Protein AF-A0A427A5U6-F1 (afdb_monomer)

pLDDT: mean 70.17, std 19.59, range [33.59, 95.19]

Secondary structure (DSSP, 8-state):
------PPP------SS------EEEEE-SSS-TTTT----PPP------------------PPPEEEEEETTEEEEEEEEEEE--TT----S----S-----TTEEEEEEEEEEEEE-S---SS-TT--S-EEEEEEE-----TT--PPPEEEEEETTS-EEEEEEETTTTEEEE-

Solvent-accessible surface area (backbone atoms only — not comparable to full-atom values): 11801 Å² total; per-residue (Å²): 136,83,82,82,78,79,79,85,83,86,86,84,90,78,87,88,72,77,75,80,62,73,77,44,75,50,70,37,31,45,91,50,34,78,67,72,72,69,67,81,78,74,73,80,88,73,79,87,83,93,79,83,95,70,81,76,77,70,75,73,77,65,79,71,49,29,43,36,38,28,18,54,48,35,38,40,34,25,42,64,45,75,37,68,55,75,95,80,68,88,76,77,90,76,83,95,80,81,95,72,82,76,64,88,70,38,71,45,72,48,77,41,84,69,40,71,49,67,46,71,82,64,92,52,100,69,85,67,53,82,46,45,62,72,44,77,47,73,43,73,65,73,94,57,99,84,60,88,60,44,29,30,43,36,39,31,32,85,84,80,44,73,49,45,34,39,64,39,83,89,77,59,42,79,41,79,113

Nearest PDB structures (foldseek):
  7r5j-assembly1_D0  TM=5.608E-01  e=4.942E-01  Homo sapiens

InterPro domains:
  IPR015943 WD40/YVTN repeat-like-containing domain superfamily [G3DSA:2.130.10.10] (63-177)
  IPR050358 RSE1/DDB1/CPSF1 [PTHR10644] (9-177)

Structure (mmCIF, N/CA/C/O backbone):
data_AF-A0A427A5U6-F1
#
_entry.id   AF-A0A427A5U6-F1
#
loop_
_atom_site.group_PDB
_atom_site.id
_atom_site.type_symbol
_atom_site.label_atom_id
_atom_site.label_alt_id
_atom_site.label_comp_id
_atom_site.label_asym_id
_atom_site.label_entity_id
_atom_site.label_seq_id
_atom_site.pdbx_PDB_ins_code
_atom_site.Cartn_x
_atom_site.Cartn_y
_atom_site.Cartn_z
_atom_site.occupancy
_atom_site.B_iso_or_equiv
_atom_site.auth_seq_id
_atom_site.auth_comp_id
_atom_site.auth_asym_id
_atom_site.auth_atom_id
_atom_site.pdbx_PDB_model_num
ATOM 1 N N . LYS A 1 1 ? -24.356 22.608 48.303 1.00 50.44 1 LYS A N 1
ATOM 2 C CA . LYS A 1 1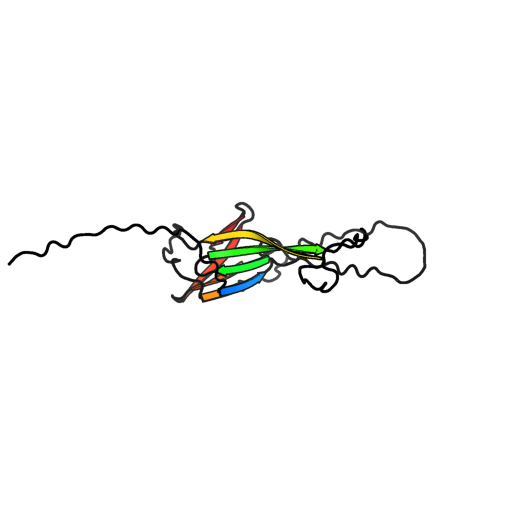 ? -23.434 21.629 47.671 1.00 50.44 1 LYS A CA 1
ATOM 3 C C . LYS A 1 1 ? -23.760 21.625 46.175 1.00 50.44 1 LYS A C 1
ATOM 5 O O . LYS A 1 1 ? -24.734 20.997 45.796 1.00 50.44 1 LYS A O 1
ATOM 10 N N . ASN A 1 2 ? -23.074 22.438 45.361 1.00 46.19 2 ASN A N 1
ATOM 11 C CA . ASN A 1 2 ? -23.429 22.600 43.942 1.00 46.19 2 ASN A CA 1
ATOM 12 C C . ASN A 1 2 ? -22.968 21.382 43.124 1.00 46.19 2 ASN A C 1
ATOM 14 O O . ASN A 1 2 ? -21.798 21.005 43.245 1.00 46.19 2 ASN A O 1
ATOM 18 N N . PRO A 1 3 ? -23.835 20.774 42.295 1.00 57.94 3 PRO A N 1
ATOM 19 C CA . PRO A 1 3 ? -23.424 19.713 41.389 1.00 57.94 3 PRO A CA 1
ATOM 20 C C . PRO A 1 3 ? -22.564 20.332 40.284 1.00 57.94 3 PRO A C 1
ATOM 22 O O . PRO A 1 3 ? -22.993 21.245 39.577 1.00 57.94 3 PRO A O 1
ATOM 25 N N . ARG A 1 4 ? -21.316 19.869 40.158 1.00 59.81 4 ARG A N 1
ATOM 26 C CA . ARG A 1 4 ? -20.438 20.256 39.050 1.00 59.81 4 ARG A CA 1
ATOM 27 C C . ARG A 1 4 ? -21.064 19.727 37.760 1.00 59.81 4 ARG A C 1
ATOM 29 O O . ARG A 1 4 ? -21.038 18.528 37.504 1.00 59.81 4 ARG A O 1
ATOM 36 N N . ARG A 1 5 ? -21.659 20.625 36.977 1.00 63.25 5 ARG A N 1
ATOM 37 C CA . ARG A 1 5 ? -22.137 20.355 35.621 1.00 63.25 5 ARG A CA 1
ATOM 38 C C . ARG A 1 5 ? -20.905 20.021 34.776 1.00 63.25 5 ARG A C 1
ATOM 40 O O . ARG A 1 5 ? -20.078 20.897 34.538 1.00 63.25 5 ARG A O 1
ATOM 47 N N . ALA A 1 6 ? -20.732 18.756 34.406 1.00 66.44 6 ALA A N 1
ATOM 48 C CA . ALA A 1 6 ? -19.689 18.372 33.466 1.00 66.44 6 ALA A CA 1
ATOM 49 C C . ALA A 1 6 ? -20.037 18.995 32.105 1.00 66.44 6 ALA A C 1
ATOM 51 O O . ALA A 1 6 ? -21.057 18.652 31.509 1.00 66.44 6 ALA A O 1
ATOM 52 N N . ASN A 1 7 ? -19.238 19.958 31.646 1.00 68.44 7 ASN A N 1
ATOM 53 C CA . ASN A 1 7 ? -19.348 20.458 30.279 1.00 68.44 7 ASN A CA 1
ATOM 54 C C . ASN A 1 7 ? -18.830 19.367 29.337 1.00 68.44 7 ASN A C 1
ATOM 56 O O . ASN A 1 7 ? -17.670 18.975 29.434 1.00 68.44 7 ASN A O 1
ATOM 60 N N . MET A 1 8 ? -19.686 18.887 28.435 1.00 70.69 8 MET A N 1
ATOM 61 C CA . MET A 1 8 ? -19.260 18.031 27.330 1.00 70.69 8 MET A CA 1
ATOM 62 C C . MET A 1 8 ? -18.576 18.899 26.273 1.00 70.69 8 MET A C 1
ATOM 64 O O . MET A 1 8 ? -19.182 19.844 25.768 1.00 70.69 8 MET A O 1
ATOM 68 N N . SER A 1 9 ? -17.323 18.593 25.949 1.00 79.69 9 SER A N 1
ATOM 69 C CA . SER A 1 9 ? -16.632 19.161 24.794 1.00 79.69 9 SER A CA 1
ATOM 70 C C . SER A 1 9 ? -16.744 18.205 23.608 1.00 79.69 9 SER A C 1
ATOM 72 O O . SER A 1 9 ? -16.555 16.999 23.746 1.00 79.69 9 SER A O 1
ATOM 74 N N . TYR A 1 10 ? -17.049 18.757 22.434 1.00 84.50 10 TYR A N 1
ATOM 75 C CA . TYR A 1 10 ? -16.994 18.040 21.163 1.00 84.50 10 TYR A CA 1
ATOM 76 C C . TYR A 1 10 ? -15.754 18.492 20.396 1.00 84.50 10 TYR A C 1
ATOM 78 O O . TYR A 1 10 ? -15.455 19.685 20.344 1.00 84.50 10 TYR A O 1
ATOM 86 N N . ALA A 1 11 ? -15.046 17.543 19.792 1.00 84.12 11 ALA A N 1
ATOM 87 C CA . ALA A 1 11 ? -13.923 17.800 18.903 1.00 84.12 11 ALA A CA 1
ATOM 88 C C . ALA A 1 11 ? -14.031 16.887 17.679 1.00 84.12 11 ALA A C 1
ATOM 90 O O . ALA A 1 11 ? -14.528 15.766 17.776 1.00 84.12 11 ALA A O 1
ATOM 91 N N . ALA A 1 12 ? -13.558 17.373 16.535 1.00 85.81 12 ALA A N 1
ATOM 92 C CA . ALA A 1 12 ? -13.457 16.604 15.304 1.00 85.81 12 ALA A CA 1
ATOM 93 C C . ALA A 1 12 ? -11.988 16.535 14.883 1.00 85.81 12 ALA A C 1
ATOM 95 O O . ALA A 1 12 ? -11.283 17.543 14.905 1.00 85.81 12 ALA A O 1
ATOM 96 N N . PHE A 1 13 ? -11.533 15.345 14.499 1.00 81.56 13 PHE A N 1
ATOM 97 C CA . PHE A 1 13 ? -10.187 15.134 13.984 1.00 81.56 13 PHE A CA 1
ATOM 98 C C . PHE A 1 13 ? -10.201 15.162 12.456 1.00 81.56 13 PHE A C 1
ATOM 100 O O . PHE A 1 13 ? -11.026 14.505 11.821 1.00 81.56 13 PHE A O 1
ATOM 107 N N . LYS A 1 14 ? -9.259 15.900 11.866 1.00 84.38 14 LYS A N 1
ATOM 108 C CA . LYS A 1 14 ? -9.013 15.904 10.425 1.00 84.38 14 LYS A CA 1
ATOM 109 C C . LYS A 1 14 ? -7.515 15.816 10.173 1.00 84.38 14 LYS A C 1
ATOM 111 O O . LYS A 1 14 ? -6.756 16.655 10.652 1.00 84.38 14 LYS A O 1
ATOM 116 N N . MET A 1 15 ? -7.105 14.824 9.388 1.00 80.44 15 MET A N 1
ATOM 117 C CA . MET A 1 15 ? -5.723 14.702 8.936 1.00 80.44 15 MET A CA 1
ATOM 118 C C . MET A 1 15 ? -5.494 15.623 7.732 1.00 80.44 15 MET A C 1
ATOM 120 O O . MET A 1 15 ? -6.248 15.573 6.761 1.00 80.44 15 MET A O 1
ATOM 124 N N . MET A 1 16 ? -4.484 16.491 7.826 1.00 87.31 16 MET A N 1
ATOM 125 C CA . MET A 1 16 ? -4.147 17.470 6.780 1.00 87.31 16 MET A CA 1
ATOM 126 C C . MET A 1 16 ? -3.001 17.006 5.879 1.00 87.31 16 MET A C 1
ATOM 128 O O . MET A 1 16 ? -2.953 17.380 4.712 1.00 87.31 16 MET A O 1
ATOM 132 N N . HIS A 1 17 ? -2.098 16.187 6.414 1.00 84.12 17 HIS A N 1
ATOM 133 C CA . HIS A 1 17 ? -0.974 15.604 5.695 1.00 84.12 17 HIS A CA 1
ATOM 134 C C . HIS A 1 17 ? -0.775 14.167 6.169 1.00 84.12 17 HIS A C 1
ATOM 136 O O . HIS A 1 17 ? -0.939 13.880 7.357 1.00 84.12 17 HIS A O 1
ATOM 142 N N . TRP A 1 18 ? -0.447 13.280 5.238 1.00 80.75 18 TRP A N 1
ATOM 143 C CA . TRP A 1 18 ? -0.270 11.860 5.517 1.00 80.75 18 TRP A CA 1
ATOM 144 C C . TRP A 1 18 ? 1.122 11.586 6.092 1.00 80.75 18 TRP A C 1
ATOM 146 O O . TRP A 1 18 ? 2.054 12.354 5.839 1.00 80.75 18 TRP A O 1
ATOM 156 N N . PRO A 1 19 ? 1.292 10.521 6.885 1.00 84.06 19 PRO A N 1
ATOM 157 C CA . PRO A 1 19 ? 2.624 10.080 7.267 1.00 84.06 19 PRO A CA 1
ATOM 158 C C . PRO A 1 19 ? 3.421 9.726 6.007 1.00 84.06 19 PRO A C 1
ATOM 160 O O . PRO A 1 19 ? 2.938 9.003 5.143 1.00 84.06 19 PRO A O 1
ATOM 163 N N . THR A 1 20 ? 4.635 10.257 5.905 1.00 88.00 20 THR A N 1
ATOM 164 C CA . THR A 1 20 ? 5.558 9.996 4.787 1.00 88.00 20 THR A CA 1
ATOM 165 C C . THR A 1 20 ? 6.778 9.182 5.207 1.00 88.00 20 THR A C 1
ATOM 167 O O . THR A 1 20 ? 7.557 8.761 4.359 1.00 88.00 20 THR A O 1
ATOM 170 N N . GLY A 1 21 ? 6.970 8.968 6.513 1.00 91.56 21 GLY A N 1
ATOM 171 C CA . GLY A 1 21 ? 8.050 8.135 7.032 1.00 91.56 21 GLY A CA 1
ATOM 172 C C . GLY A 1 21 ? 7.763 6.663 6.762 1.00 91.56 21 GLY A C 1
ATOM 173 O O . GLY A 1 21 ? 6.779 6.137 7.272 1.00 91.56 21 GLY A O 1
ATOM 174 N N . ILE A 1 22 ? 8.616 6.018 5.968 1.00 92.88 22 ILE A N 1
ATOM 175 C CA . ILE A 1 22 ? 8.513 4.588 5.666 1.00 92.88 22 ILE A CA 1
ATOM 176 C C . ILE A 1 22 ? 9.107 3.778 6.820 1.00 92.88 22 ILE A C 1
ATOM 178 O O . ILE A 1 22 ? 10.252 3.997 7.209 1.00 92.88 22 ILE A O 1
ATOM 182 N N . GLU A 1 23 ? 8.335 2.828 7.340 1.00 91.75 23 GLU A N 1
ATOM 183 C CA . GLU A 1 23 ? 8.734 1.950 8.449 1.00 91.75 23 GLU A CA 1
ATOM 184 C C . GLU A 1 23 ? 9.094 0.544 7.958 1.00 91.75 23 GLU A C 1
ATOM 186 O O . GLU A 1 23 ? 10.052 -0.061 8.441 1.00 91.75 23 GLU A O 1
ATOM 191 N N . HIS A 1 24 ? 8.362 0.037 6.962 1.00 93.44 24 HIS A N 1
ATOM 192 C CA . HIS A 1 24 ? 8.612 -1.272 6.366 1.00 93.44 24 HIS A CA 1
ATOM 193 C C . HIS A 1 24 ? 8.541 -1.205 4.845 1.00 93.44 24 HIS A C 1
ATOM 195 O O . HIS A 1 24 ? 7.754 -0.447 4.272 1.00 93.44 24 HIS A O 1
ATOM 201 N N . CYS A 1 25 ? 9.350 -2.037 4.196 1.00 94.94 25 CYS A N 1
ATOM 202 C CA . CYS A 1 25 ? 9.329 -2.241 2.760 1.00 94.94 25 CYS A CA 1
ATOM 203 C C . CYS A 1 25 ? 9.483 -3.728 2.433 1.00 94.94 25 CYS A C 1
ATOM 205 O O . CYS A 1 25 ? 10.140 -4.476 3.157 1.00 94.94 25 CYS A O 1
ATOM 207 N N . ALA A 1 26 ? 8.861 -4.155 1.342 1.00 95.19 26 ALA A N 1
ATOM 208 C CA . ALA A 1 26 ? 8.994 -5.497 0.803 1.00 95.19 26 ALA A CA 1
ATOM 209 C C . ALA A 1 26 ? 8.780 -5.479 -0.714 1.00 95.19 26 ALA A C 1
ATOM 211 O O . ALA A 1 26 ? 8.186 -4.548 -1.256 1.00 95.19 26 ALA A O 1
ATOM 212 N N . SER A 1 27 ? 9.254 -6.513 -1.403 1.00 93.56 27 SER A N 1
ATOM 213 C CA . SER A 1 27 ? 9.053 -6.688 -2.843 1.00 93.56 27 SER A CA 1
ATOM 214 C C . SER A 1 27 ? 8.234 -7.939 -3.131 1.00 93.56 27 SER A C 1
ATOM 216 O O . SER A 1 27 ? 8.512 -8.986 -2.547 1.00 93.56 27 SER A O 1
ATOM 218 N N . GLY A 1 28 ? 7.281 -7.854 -4.056 1.00 90.75 28 GLY A N 1
ATOM 219 C CA . GLY A 1 28 ? 6.461 -8.998 -4.456 1.00 90.75 28 GLY A CA 1
ATOM 220 C C . GLY A 1 28 ? 5.682 -8.766 -5.745 1.00 90.75 28 GLY A C 1
ATOM 221 O O . GLY A 1 28 ? 5.493 -7.637 -6.191 1.00 90.75 28 GLY A O 1
ATOM 222 N N . PHE A 1 29 ? 5.205 -9.843 -6.343 1.00 90.50 29 PHE A N 1
ATOM 223 C CA . PHE A 1 29 ? 4.381 -9.867 -7.544 1.00 90.50 29 PHE A CA 1
ATOM 224 C C . PHE A 1 29 ? 2.900 -9.693 -7.183 1.00 90.50 29 PHE A C 1
ATOM 226 O O . PHE A 1 29 ? 2.114 -10.638 -7.195 1.00 90.50 29 PHE A O 1
ATOM 233 N N . ILE A 1 30 ? 2.529 -8.464 -6.803 1.00 89.94 30 ILE A N 1
ATOM 234 C CA . ILE A 1 30 ? 1.195 -8.133 -6.269 1.00 89.94 30 ILE A CA 1
ATOM 235 C C . ILE A 1 30 ? 0.176 -7.876 -7.373 1.00 89.94 30 ILE A C 1
ATOM 237 O O . ILE A 1 30 ? -0.970 -8.294 -7.267 1.00 89.94 30 ILE A O 1
ATOM 241 N N . THR A 1 31 ? 0.585 -7.148 -8.410 1.00 87.25 31 THR A N 1
ATOM 242 C CA . THR A 1 31 ? -0.302 -6.662 -9.487 1.00 87.25 31 THR A CA 1
ATOM 243 C C . THR A 1 31 ? -0.254 -7.537 -10.734 1.00 87.25 31 THR A C 1
ATOM 245 O O . THR A 1 31 ? -1.150 -7.496 -11.566 1.00 87.25 31 THR A O 1
ATOM 248 N N . HIS A 1 32 ? 0.796 -8.338 -10.869 1.00 82.50 32 HIS A N 1
ATOM 249 C CA . HIS A 1 32 ? 1.055 -9.195 -12.017 1.00 82.50 32 HIS A CA 1
ATOM 250 C C . HIS A 1 32 ? 1.754 -10.461 -11.538 1.00 82.50 32 HIS A C 1
ATOM 252 O O . HIS A 1 32 ? 2.375 -10.450 -10.480 1.00 82.50 32 HIS A O 1
ATOM 258 N N . SER A 1 33 ? 1.644 -11.552 -12.293 1.00 78.50 33 SER A N 1
ATOM 259 C CA . SER A 1 33 ? 2.359 -12.792 -11.986 1.00 78.50 33 SER A CA 1
ATOM 260 C C . SER A 1 33 ? 3.773 -12.748 -12.584 1.00 78.50 33 SER A C 1
ATOM 262 O O . SER A 1 33 ? 3.935 -12.226 -13.691 1.00 78.50 33 SER A O 1
ATOM 264 N N . PRO A 1 34 ? 4.795 -13.346 -11.940 1.00 70.06 34 PRO A N 1
ATOM 265 C CA . PRO A 1 34 ? 6.120 -13.485 -12.551 1.00 70.06 34 PRO A CA 1
ATOM 266 C C . PRO A 1 34 ? 6.079 -14.283 -13.866 1.00 70.06 34 PRO A C 1
ATOM 268 O O . PRO A 1 34 ? 6.980 -14.167 -14.689 1.00 70.06 34 PRO A O 1
ATOM 271 N N . SER A 1 35 ? 5.029 -15.075 -14.097 1.00 64.88 35 SER A N 1
ATOM 272 C CA . SER A 1 35 ? 4.855 -15.858 -15.322 1.00 64.88 35 SER A CA 1
ATOM 273 C C . SER A 1 35 ? 4.203 -15.084 -16.476 1.00 64.88 35 SER A C 1
ATOM 275 O O . SER A 1 35 ? 4.258 -15.556 -17.610 1.00 64.88 35 SER A O 1
ATOM 277 N N . ASP A 1 36 ? 3.605 -13.907 -16.251 1.00 57.44 36 ASP A N 1
ATOM 278 C CA . ASP A 1 36 ? 2.906 -13.155 -17.314 1.00 57.44 36 ASP A CA 1
ATOM 279 C C . ASP 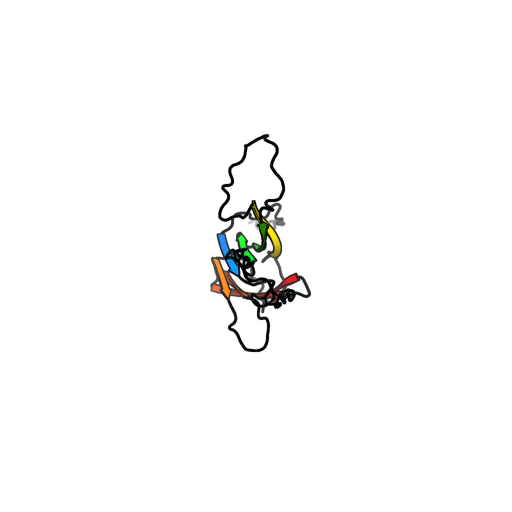A 1 36 ? 3.844 -12.561 -18.377 1.00 57.44 36 ASP A C 1
ATOM 281 O O . ASP A 1 36 ? 3.405 -12.249 -19.482 1.00 57.44 36 ASP A O 1
ATOM 285 N N . SER A 1 37 ? 5.144 -12.456 -18.094 1.00 53.50 37 SER A N 1
ATOM 286 C CA . SER A 1 37 ? 6.163 -12.018 -19.059 1.00 53.50 37 SER A CA 1
ATOM 287 C C . SER A 1 37 ? 6.690 -13.146 -19.957 1.00 53.50 37 SER A C 1
ATOM 289 O O . SER A 1 37 ? 7.483 -12.892 -20.862 1.00 53.50 37 SER A O 1
ATOM 291 N N . SER A 1 38 ? 6.234 -14.389 -19.758 1.00 48.25 38 SER A N 1
ATOM 292 C CA . SER A 1 38 ? 6.631 -15.555 -20.560 1.00 48.25 38 SER A CA 1
ATOM 293 C C . SER A 1 38 ? 5.812 -15.725 -21.848 1.00 48.25 38 SER A C 1
ATOM 295 O O . SER A 1 38 ? 5.498 -16.841 -22.255 1.00 48.25 38 SER A O 1
ATOM 297 N N . SER A 1 39 ? 5.477 -14.638 -22.552 1.00 42.56 39 SER A N 1
ATOM 298 C CA . SER A 1 39 ? 5.119 -14.790 -23.966 1.00 42.56 39 SER A CA 1
ATOM 299 C C . SER A 1 39 ? 6.391 -15.197 -24.721 1.00 42.56 39 SER A C 1
ATOM 301 O O . SER A 1 39 ? 7.354 -14.422 -24.697 1.00 42.56 39 SER A O 1
ATOM 303 N N . PRO A 1 40 ? 6.452 -16.369 -25.382 1.00 42.59 40 PRO A N 1
ATOM 304 C CA . PRO A 1 40 ? 7.597 -16.717 -26.206 1.00 42.59 40 PRO A CA 1
ATOM 305 C C . PRO A 1 40 ? 7.649 -15.707 -27.350 1.00 42.59 40 PRO A C 1
ATOM 307 O O . PRO A 1 40 ? 6.833 -15.750 -28.270 1.00 42.59 40 PRO A O 1
ATOM 310 N N . GLN A 1 41 ? 8.577 -14.754 -27.278 1.00 45.31 41 GLN A N 1
ATOM 311 C CA . GLN A 1 41 ? 8.875 -13.903 -28.415 1.00 45.31 41 GLN A CA 1
ATOM 312 C C . GLN A 1 41 ? 9.558 -14.809 -29.442 1.00 45.31 41 GLN A C 1
ATOM 314 O O . GLN A 1 41 ? 10.757 -15.059 -29.353 1.00 45.31 41 GLN A O 1
ATOM 319 N N . ILE A 1 42 ? 8.757 -15.373 -30.350 1.00 45.53 42 ILE A N 1
ATOM 320 C CA . ILE A 1 42 ? 9.219 -16.176 -31.482 1.00 45.53 42 ILE A CA 1
ATOM 321 C C .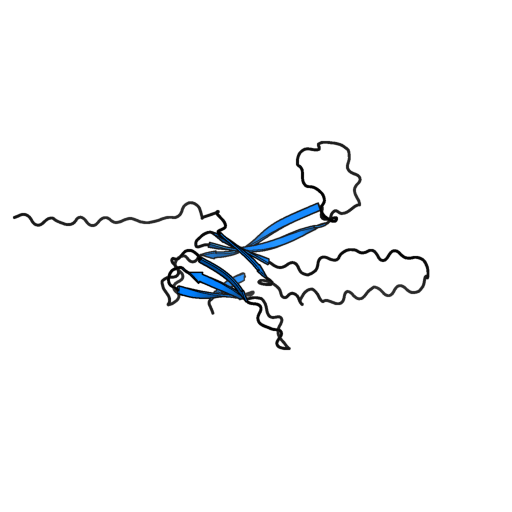 ILE A 1 42 ? 10.290 -15.337 -32.193 1.00 45.53 42 ILE A C 1
ATOM 323 O O . ILE A 1 42 ? 9.964 -14.241 -32.664 1.00 45.53 42 ILE A O 1
ATOM 327 N N . PRO A 1 43 ? 11.559 -15.780 -32.248 1.00 42.94 43 PRO A N 1
ATOM 328 C CA . PRO A 1 43 ? 12.552 -15.105 -33.065 1.00 42.94 43 PRO A CA 1
ATOM 329 C C . PRO A 1 43 ? 12.041 -15.125 -34.510 1.00 42.94 43 PRO A C 1
ATOM 331 O O . PRO A 1 43 ? 11.623 -16.194 -34.970 1.00 42.94 43 PRO A O 1
ATOM 334 N N . PRO A 1 44 ? 12.021 -13.995 -35.240 1.00 41.59 44 PRO A N 1
ATOM 335 C CA . PRO A 1 44 ? 11.755 -14.052 -36.667 1.00 41.59 44 PRO A CA 1
ATOM 336 C C . PRO A 1 44 ? 12.793 -14.993 -37.281 1.00 41.59 44 PRO A C 1
ATOM 338 O O . PRO A 1 44 ? 13.994 -14.805 -37.096 1.00 41.59 44 PRO A O 1
ATOM 341 N N . ALA A 1 45 ? 12.320 -16.046 -37.944 1.00 46.41 45 ALA A N 1
ATOM 342 C CA . ALA A 1 45 ? 13.170 -16.998 -38.636 1.00 46.41 45 ALA A CA 1
ATOM 343 C C . ALA A 1 45 ? 13.933 -16.258 -39.743 1.00 46.41 45 ALA A C 1
ATOM 345 O O . ALA A 1 45 ? 13.397 -16.027 -40.826 1.00 46.41 45 ALA A O 1
ATOM 346 N N . GLN A 1 46 ? 15.167 -15.847 -39.458 1.00 40.81 46 GLN A N 1
ATOM 347 C CA . GLN A 1 46 ? 16.114 -15.428 -40.479 1.00 40.81 46 GLN A CA 1
ATOM 348 C C . GLN A 1 46 ? 16.987 -16.633 -40.812 1.00 40.81 46 GLN A C 1
ATOM 350 O O . GLN A 1 46 ? 17.707 -17.158 -39.967 1.00 40.81 46 GLN A O 1
ATOM 355 N N . ALA A 1 47 ? 16.805 -17.108 -42.042 1.00 42.75 47 ALA A N 1
ATOM 356 C CA . ALA A 1 47 ? 17.632 -18.115 -42.675 1.00 42.75 47 ALA A CA 1
ATOM 357 C C . ALA A 1 47 ? 19.080 -17.617 -42.799 1.00 42.75 47 ALA A C 1
ATOM 359 O O . ALA A 1 47 ? 19.284 -16.438 -43.082 1.00 42.75 47 ALA A O 1
ATOM 360 N N . ASP A 1 48 ? 20.013 -18.548 -42.585 1.00 46.62 48 ASP A N 1
ATOM 361 C CA . ASP A 1 48 ? 21.418 -18.570 -43.008 1.00 46.62 48 ASP A CA 1
ATOM 362 C C . ASP A 1 48 ? 22.167 -17.228 -43.071 1.00 46.62 48 ASP A C 1
ATOM 364 O O . ASP A 1 48 ? 22.089 -16.519 -44.070 1.00 46.62 48 ASP A O 1
ATOM 368 N N . ASP A 1 49 ? 23.018 -16.959 -42.076 1.00 39.72 49 ASP A N 1
ATOM 369 C CA . ASP A 1 49 ? 24.450 -16.808 -42.368 1.00 39.72 49 ASP A CA 1
ATOM 370 C C . ASP A 1 49 ? 25.299 -17.050 -41.111 1.00 39.72 49 ASP A C 1
ATOM 372 O O . ASP A 1 49 ? 24.952 -16.654 -39.996 1.00 39.72 49 ASP A O 1
ATOM 376 N N . LEU A 1 50 ? 26.394 -17.773 -41.301 1.00 52.47 50 LEU A N 1
ATOM 377 C CA . LEU A 1 50 ? 27.238 -18.347 -40.266 1.00 52.47 50 LEU A CA 1
ATOM 378 C C . LEU A 1 50 ? 28.481 -17.468 -40.093 1.00 52.47 50 LEU A C 1
ATOM 380 O O . LEU A 1 50 ? 29.482 -17.735 -40.743 1.00 52.47 50 LEU A O 1
ATOM 384 N N . ASP A 1 51 ? 28.457 -16.467 -39.205 1.00 37.66 51 ASP A N 1
ATOM 385 C CA . ASP A 1 51 ? 29.705 -15.958 -38.622 1.00 37.66 51 ASP A CA 1
ATOM 386 C C . ASP A 1 51 ? 29.530 -15.126 -37.334 1.00 37.66 51 ASP A C 1
ATOM 388 O O . ASP A 1 51 ? 28.756 -14.177 -37.264 1.00 37.66 51 ASP A O 1
ATOM 392 N N . SER A 1 52 ? 30.342 -15.478 -36.334 1.00 35.50 52 SER A N 1
ATOM 393 C CA . SER A 1 52 ? 30.895 -14.587 -35.302 1.00 35.50 52 SER A CA 1
ATOM 394 C C . SER A 1 52 ? 29.963 -13.935 -34.251 1.00 35.50 52 SER A C 1
ATOM 396 O O . SER A 1 52 ? 29.595 -12.770 -34.307 1.00 35.50 52 SER A O 1
ATOM 398 N N . SER A 1 53 ? 29.716 -14.698 -33.178 1.00 40.25 53 SER A N 1
ATOM 399 C CA . SER A 1 53 ? 30.049 -14.323 -31.785 1.00 40.25 53 SER A CA 1
ATOM 400 C C . SER A 1 53 ? 29.794 -12.885 -31.300 1.00 40.25 53 SER A C 1
ATOM 402 O O . SER A 1 53 ? 30.716 -12.219 -30.835 1.00 40.25 53 SER A O 1
ATOM 404 N N . GLU A 1 54 ? 28.541 -12.451 -31.261 1.00 33.59 54 GLU A N 1
ATOM 405 C CA . GLU A 1 54 ? 28.124 -11.360 -30.374 1.00 33.59 54 GLU A CA 1
ATOM 406 C C . GLU A 1 54 ? 26.644 -11.551 -30.033 1.00 33.59 54 GLU A C 1
ATOM 408 O O . GLU A 1 54 ? 25.769 -10.827 -30.499 1.00 33.59 54 GLU A O 1
ATOM 413 N N . TRP A 1 55 ? 26.322 -12.603 -29.265 1.00 34.50 55 TRP A N 1
ATOM 414 C CA . TRP A 1 55 ? 24.990 -12.687 -28.669 1.00 34.50 55 TRP A CA 1
ATOM 415 C C . TRP A 1 55 ? 24.861 -11.472 -27.763 1.00 34.50 55 TRP A C 1
ATOM 417 O O . TRP A 1 55 ? 25.421 -11.447 -26.663 1.00 34.50 55 TRP A O 1
ATOM 427 N N . SER A 1 56 ? 24.172 -10.449 -28.266 1.00 34.78 56 SER A N 1
ATOM 428 C CA . SER A 1 56 ? 23.782 -9.264 -27.532 1.00 34.78 56 SER A CA 1
ATOM 429 C C . SER A 1 56 ? 23.184 -9.746 -26.224 1.00 34.78 56 SER A C 1
ATOM 431 O O . SER A 1 56 ? 22.043 -10.214 -26.168 1.00 34.78 56 SER A O 1
ATOM 433 N N . THR A 1 57 ? 23.976 -9.668 -25.161 1.00 39.94 57 THR A N 1
ATOM 434 C CA . THR A 1 57 ? 23.505 -9.890 -23.805 1.00 39.94 57 THR A CA 1
ATOM 435 C C . THR A 1 57 ? 22.742 -8.623 -23.437 1.00 39.94 57 THR A C 1
ATOM 437 O O . THR A 1 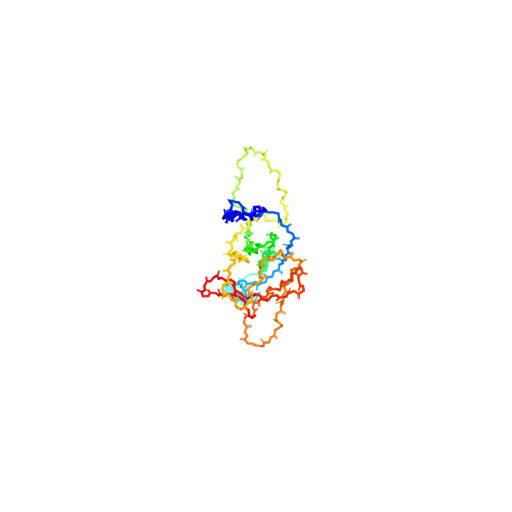57 ? 23.125 -7.899 -22.528 1.00 39.94 57 THR A O 1
ATOM 440 N N . GLN A 1 58 ? 21.673 -8.315 -24.190 1.00 43.81 58 GLN A N 1
ATOM 441 C CA . GLN A 1 58 ? 20.577 -7.519 -23.673 1.00 43.81 58 GLN A CA 1
ATOM 442 C C . GLN A 1 58 ? 20.116 -8.314 -22.469 1.00 43.81 58 GLN A C 1
ATOM 444 O O . GLN A 1 58 ? 19.443 -9.341 -22.593 1.00 43.81 58 GLN A O 1
ATOM 449 N N . ARG A 1 59 ? 20.613 -7.900 -21.308 1.00 46.38 59 ARG A N 1
ATOM 450 C CA . ARG A 1 59 ? 20.269 -8.423 -20.003 1.00 46.38 59 ARG A CA 1
ATOM 451 C C . ARG A 1 59 ? 18.802 -8.048 -19.821 1.00 46.38 59 ARG A C 1
ATOM 453 O O . ARG A 1 59 ? 18.498 -7.018 -19.241 1.00 46.38 59 ARG A O 1
ATOM 460 N N . ARG A 1 60 ? 17.905 -8.816 -20.452 1.00 56.09 60 ARG A N 1
ATOM 461 C CA . ARG A 1 60 ? 16.466 -8.575 -20.424 1.00 56.09 60 ARG A CA 1
ATOM 462 C C . ARG A 1 60 ? 16.080 -8.656 -18.966 1.00 56.09 60 ARG A C 1
ATOM 464 O O . ARG A 1 60 ? 16.098 -9.743 -18.387 1.00 56.09 60 ARG A O 1
ATOM 471 N N . VAL A 1 61 ? 15.842 -7.497 -18.365 1.00 61.72 61 VAL A N 1
ATOM 472 C CA . VAL A 1 61 ? 15.442 -7.422 -16.972 1.00 61.72 61 VAL A CA 1
ATOM 473 C C . VAL A 1 61 ? 14.182 -8.271 -16.851 1.00 61.72 61 VAL A C 1
ATOM 475 O O . VAL A 1 61 ? 13.224 -8.089 -17.604 1.00 61.72 61 VAL A O 1
ATOM 478 N N . GLY A 1 62 ? 14.237 -9.282 -15.983 1.00 69.88 62 GLY A N 1
ATOM 479 C CA . GLY A 1 62 ? 13.091 -10.141 -15.713 1.00 69.88 62 GLY A CA 1
ATOM 480 C C . GLY A 1 62 ? 11.891 -9.327 -15.211 1.00 69.88 62 GLY A C 1
ATOM 481 O O . GLY A 1 62 ? 12.009 -8.122 -14.978 1.00 69.88 62 GLY A O 1
ATOM 482 N N . PRO A 1 63 ? 10.722 -9.958 -15.024 1.00 79.06 63 PRO A N 1
ATOM 483 C CA . PRO A 1 63 ? 9.556 -9.257 -14.496 1.00 79.06 63 PRO A CA 1
ATOM 484 C C . PRO A 1 63 ? 9.918 -8.582 -13.165 1.00 79.06 63 PRO A C 1
ATOM 486 O O . PRO A 1 63 ? 10.429 -9.225 -12.247 1.00 79.06 63 PRO A O 1
ATOM 489 N N . VAL A 1 64 ? 9.710 -7.267 -13.094 1.00 86.81 64 VAL A N 1
ATOM 490 C CA . VAL A 1 64 ? 10.136 -6.455 -11.952 1.00 86.81 64 VAL A CA 1
ATOM 491 C C . VAL A 1 64 ? 9.034 -6.479 -10.891 1.00 86.81 64 VAL A C 1
ATOM 493 O O . VAL A 1 64 ? 7.919 -6.044 -11.184 1.00 86.81 64 VAL A O 1
ATOM 496 N N . PRO A 1 65 ? 9.310 -6.955 -9.663 1.00 90.44 65 PRO A N 1
ATOM 497 C CA . PRO A 1 65 ? 8.295 -7.021 -8.621 1.00 90.44 65 PRO A CA 1
ATOM 498 C C . PRO A 1 65 ? 7.822 -5.620 -8.210 1.00 90.44 65 PRO A C 1
ATOM 500 O O . PRO A 1 65 ? 8.535 -4.621 -8.344 1.00 90.44 65 PRO A O 1
ATOM 503 N N . ASN A 1 66 ? 6.613 -5.546 -7.658 1.00 93.38 66 ASN A N 1
ATOM 504 C CA . ASN A 1 66 ? 6.117 -4.337 -7.016 1.00 93.38 66 ASN A CA 1
ATOM 505 C C . ASN A 1 66 ? 6.913 -4.042 -5.741 1.00 93.38 66 ASN A C 1
ATOM 507 O O . ASN A 1 66 ? 7.283 -4.958 -5.005 1.00 93.38 66 ASN A O 1
ATOM 511 N N . LEU A 1 67 ? 7.102 -2.756 -5.447 1.00 94.94 67 LEU A N 1
ATOM 512 C CA . LEU A 1 67 ? 7.602 -2.288 -4.161 1.00 94.94 67 LEU A CA 1
ATOM 513 C C . LEU A 1 67 ? 6.411 -1.971 -3.255 1.00 94.94 67 LEU A C 1
ATOM 515 O O . LEU A 1 67 ? 5.617 -1.084 -3.551 1.00 94.94 67 LEU A O 1
ATOM 519 N N . VAL A 1 68 ? 6.297 -2.684 -2.146 1.00 94.81 68 VAL A N 1
ATOM 520 C CA . VAL A 1 68 ? 5.272 -2.481 -1.123 1.00 94.81 68 VAL A CA 1
ATOM 521 C C . VAL A 1 68 ? 5.910 -1.754 0.048 1.00 94.81 68 VAL A C 1
ATOM 523 O O . VAL A 1 68 ? 6.929 -2.207 0.565 1.00 94.81 68 VAL A O 1
ATOM 526 N N . VAL A 1 69 ? 5.323 -0.643 0.481 1.00 94.56 69 VAL A N 1
ATOM 527 C CA . VAL A 1 69 ? 5.816 0.137 1.621 1.00 94.56 69 VAL A CA 1
ATOM 528 C C . VAL A 1 69 ? 4.695 0.469 2.588 1.00 94.56 69 VAL A C 1
ATOM 530 O O . VAL A 1 69 ? 3.540 0.631 2.195 1.00 94.56 69 VAL A O 1
ATOM 533 N N . THR A 1 70 ? 5.043 0.597 3.863 1.00 92.38 70 THR A N 1
ATOM 534 C CA . THR A 1 70 ? 4.120 1.072 4.892 1.00 92.38 70 THR A CA 1
ATOM 535 C C . THR A 1 70 ? 4.675 2.300 5.589 1.00 92.38 70 THR A C 1
ATOM 537 O O . THR A 1 70 ? 5.834 2.314 6.007 1.00 92.38 70 THR A O 1
ATOM 540 N N . ALA A 1 71 ? 3.817 3.300 5.760 1.00 90.31 71 ALA A N 1
ATOM 541 C CA . ALA A 1 71 ? 4.067 4.495 6.548 1.00 90.31 71 ALA A CA 1
ATOM 542 C C . ALA A 1 71 ? 3.003 4.589 7.645 1.00 90.31 71 ALA A C 1
ATOM 544 O O . ALA A 1 71 ? 1.876 5.020 7.384 1.00 90.31 71 ALA A O 1
ATOM 545 N N . ALA A 1 72 ? 3.334 4.155 8.865 1.00 87.06 72 ALA A N 1
ATOM 546 C CA . ALA A 1 72 ? 2.401 4.053 9.983 1.00 87.06 72 ALA A CA 1
ATOM 547 C C . ALA A 1 72 ? 1.144 3.232 9.633 1.00 87.06 72 ALA A C 1
ATOM 549 O O . ALA A 1 72 ? 1.168 2.002 9.615 1.00 87.06 72 ALA A O 1
ATOM 550 N N . ASN A 1 73 ? 0.028 3.904 9.351 1.00 84.94 73 ASN A N 1
ATOM 551 C CA . ASN A 1 73 ? -1.272 3.310 9.036 1.00 84.94 73 ASN A CA 1
ATOM 552 C C . ASN A 1 73 ? -1.659 3.445 7.549 1.00 84.94 73 ASN A C 1
ATOM 554 O O . ASN A 1 73 ? -2.844 3.381 7.195 1.00 84.94 73 ASN A O 1
ATOM 558 N N . VAL A 1 74 ? -0.674 3.667 6.683 1.00 87.94 74 VAL A N 1
ATOM 559 C CA . VAL A 1 74 ? -0.843 3.735 5.232 1.00 87.94 74 VAL A CA 1
ATOM 560 C C . VAL A 1 74 ? 0.020 2.655 4.593 1.00 87.94 74 VAL A C 1
ATOM 562 O O . VAL A 1 74 ? 1.198 2.528 4.916 1.00 87.94 74 VAL A O 1
ATOM 565 N N . LEU A 1 75 ? -0.574 1.875 3.695 1.00 91.06 75 LEU A N 1
ATOM 566 C CA . LEU A 1 75 ? 0.116 0.928 2.826 1.00 91.06 75 LEU A CA 1
ATOM 567 C C . LEU A 1 75 ? 0.105 1.488 1.405 1.00 91.06 75 LEU A C 1
ATOM 569 O O . LEU A 1 75 ? -0.944 1.910 0.922 1.00 91.06 75 LEU A O 1
ATOM 573 N N . GLU A 1 76 ? 1.240 1.453 0.725 1.00 92.31 76 GLU A N 1
ATOM 574 C CA . GLU A 1 76 ? 1.383 1.905 -0.656 1.00 92.31 76 GLU A CA 1
ATOM 575 C C . GLU A 1 76 ? 2.096 0.833 -1.479 1.00 92.31 76 GLU A C 1
ATOM 577 O O . GLU A 1 76 ? 3.068 0.222 -1.032 1.00 92.31 76 GLU A O 1
ATOM 582 N N . VAL A 1 77 ? 1.604 0.594 -2.691 1.00 93.38 77 VAL A N 1
ATOM 583 C CA . VAL A 1 77 ? 2.191 -0.347 -3.644 1.00 93.38 77 VAL A CA 1
ATOM 584 C C . VAL A 1 77 ? 2.622 0.425 -4.877 1.00 93.38 77 VAL A C 1
ATOM 586 O O . VAL A 1 77 ? 1.818 1.098 -5.523 1.00 93.38 77 VAL A O 1
ATOM 589 N N . TYR A 1 78 ? 3.895 0.293 -5.218 1.00 93.25 78 TYR A N 1
ATOM 590 C CA . TYR A 1 78 ? 4.543 0.963 -6.328 1.00 93.25 78 TYR A CA 1
ATOM 591 C C . TYR A 1 78 ? 4.941 -0.036 -7.419 1.00 93.25 78 TYR A C 1
ATOM 593 O O . TYR A 1 78 ? 5.374 -1.159 -7.148 1.00 93.25 78 TYR A O 1
ATOM 601 N N . LEU A 1 79 ? 4.825 0.384 -8.675 1.00 92.25 79 LEU A N 1
ATOM 602 C CA . LEU A 1 79 ? 5.513 -0.229 -9.806 1.00 92.25 79 LEU A CA 1
ATOM 603 C C . LEU A 1 79 ? 6.884 0.414 -9.957 1.00 92.25 79 LEU A C 1
ATOM 605 O O . LEU A 1 79 ? 7.017 1.637 -9.909 1.00 92.25 79 LEU A O 1
ATOM 609 N N . VAL A 1 80 ? 7.891 -0.417 -10.190 1.00 90.50 80 VAL A N 1
ATOM 610 C CA . VAL A 1 80 ? 9.237 0.038 -10.524 1.00 90.50 80 VAL A CA 1
ATOM 611 C C . VAL A 1 80 ? 9.347 0.063 -12.044 1.00 90.50 80 VAL A C 1
ATOM 613 O O . VAL A 1 80 ? 9.309 -0.981 -12.692 1.00 90.50 80 VAL A O 1
ATOM 616 N N . ARG A 1 81 ? 9.459 1.258 -12.625 1.00 85.88 81 ARG A N 1
ATOM 617 C CA . ARG A 1 81 ? 9.731 1.428 -14.054 1.00 85.88 81 ARG A CA 1
ATOM 618 C C . ARG A 1 81 ? 11.203 1.712 -14.259 1.00 85.88 81 ARG A C 1
ATOM 620 O O . ARG A 1 81 ? 11.725 2.690 -13.729 1.00 85.88 81 ARG A O 1
ATOM 627 N N . ILE A 1 82 ? 11.847 0.862 -15.039 1.00 83.00 82 ILE A N 1
ATOM 628 C CA . ILE A 1 82 ? 13.256 0.981 -15.384 1.00 83.00 82 ILE A CA 1
ATOM 629 C C . ILE A 1 82 ? 13.356 1.722 -16.717 1.00 83.00 82 ILE A C 1
ATOM 631 O O . ILE A 1 82 ? 12.607 1.436 -17.649 1.00 83.00 82 ILE A O 1
ATOM 635 N N . GLN A 1 83 ? 14.249 2.702 -16.782 1.00 74.00 83 GLN A N 1
ATOM 636 C CA . GLN A 1 83 ? 14.598 3.420 -17.995 1.00 74.00 83 GLN A CA 1
ATOM 637 C C . GLN A 1 83 ? 15.964 2.914 -18.458 1.00 74.00 83 GLN A C 1
ATOM 639 O O . GLN A 1 83 ? 16.977 3.151 -17.802 1.00 74.00 83 GLN A O 1
ATOM 644 N N . GLU A 1 84 ? 15.973 2.176 -19.562 1.00 66.94 84 GLU A N 1
ATOM 645 C CA . GLU A 1 84 ? 17.198 1.749 -20.242 1.00 66.94 84 GLU A CA 1
ATOM 646 C C . GLU A 1 84 ? 17.781 2.947 -21.012 1.00 66.94 84 GLU A C 1
ATOM 648 O O . GLU A 1 84 ? 17.024 3.773 -21.534 1.00 66.94 84 GLU A O 1
ATOM 653 N N . ASP A 1 85 ? 19.110 3.092 -21.023 1.00 55.97 85 ASP A N 1
ATOM 654 C CA . ASP A 1 85 ? 19.782 4.131 -21.816 1.00 55.97 85 ASP A CA 1
ATOM 655 C C . ASP A 1 85 ? 19.744 3.692 -23.290 1.00 55.97 85 ASP A C 1
ATOM 657 O O . ASP A 1 85 ? 20.314 2.663 -23.653 1.00 55.97 85 ASP A O 1
ATOM 661 N N . ASP A 1 86 ? 19.013 4.415 -24.142 1.00 51.84 86 ASP A N 1
ATOM 662 C CA . ASP A 1 86 ? 19.046 4.176 -25.588 1.00 51.84 86 ASP A CA 1
ATOM 663 C C . ASP A 1 86 ? 20.320 4.831 -26.137 1.00 51.84 86 ASP A C 1
ATOM 665 O O . ASP A 1 86 ? 20.386 6.050 -26.308 1.00 51.84 86 ASP A O 1
ATOM 669 N N . ASP A 1 87 ? 21.345 4.015 -26.391 1.00 55.78 87 ASP A N 1
ATOM 670 C CA . ASP A 1 87 ? 22.677 4.378 -26.910 1.00 55.78 87 ASP A CA 1
ATOM 671 C C . ASP A 1 87 ? 22.656 4.952 -28.356 1.00 55.78 87 ASP A C 1
ATOM 673 O O . ASP A 1 87 ? 23.540 4.697 -29.177 1.00 55.78 87 ASP A O 1
ATOM 677 N N . ARG A 1 88 ? 21.641 5.743 -28.729 1.00 54.56 88 ARG A N 1
ATOM 678 C CA . ARG A 1 88 ? 21.455 6.275 -30.094 1.00 54.56 88 ARG A CA 1
ATOM 679 C C . ARG A 1 88 ? 21.409 7.792 -30.227 1.00 54.56 88 ARG A C 1
ATOM 681 O O . ARG A 1 88 ? 21.120 8.284 -31.317 1.00 54.56 88 ARG A O 1
ATOM 688 N N . ILE A 1 89 ? 21.765 8.557 -29.195 1.00 47.12 89 ILE A N 1
ATOM 689 C CA . ILE A 1 89 ? 21.909 10.015 -29.336 1.00 47.12 89 ILE A CA 1
ATOM 690 C C . ILE A 1 89 ? 23.259 10.474 -28.764 1.00 47.12 89 ILE A C 1
ATOM 692 O O . ILE A 1 89 ? 23.445 10.445 -27.547 1.00 47.12 89 ILE A O 1
ATOM 696 N N . PRO A 1 90 ? 24.212 10.945 -29.597 1.00 44.97 90 PRO A N 1
ATOM 697 C CA . PRO A 1 90 ? 25.428 11.554 -29.084 1.00 44.97 90 PRO A CA 1
ATOM 698 C C . PRO A 1 90 ? 25.062 12.857 -28.366 1.00 44.97 90 PRO A C 1
ATOM 700 O O . PRO A 1 90 ? 24.561 13.805 -28.973 1.00 44.97 90 PRO A O 1
ATOM 703 N N . ARG A 1 91 ? 25.294 12.891 -27.049 1.00 50.81 91 ARG A N 1
ATOM 704 C CA . ARG A 1 91 ? 25.101 14.072 -26.200 1.00 50.81 91 ARG A CA 1
ATOM 705 C C . ARG A 1 91 ? 25.959 15.235 -26.704 1.00 50.81 91 ARG A C 1
ATOM 707 O O . ARG A 1 91 ? 27.184 15.141 -26.736 1.00 50.81 91 ARG A O 1
ATOM 714 N N . SER A 1 92 ? 25.322 16.362 -27.016 1.00 44.97 92 SER A N 1
ATOM 715 C CA . SER A 1 92 ? 26.001 17.655 -27.073 1.00 44.97 92 SER A CA 1
ATOM 716 C C . SER A 1 92 ? 26.428 18.055 -25.660 1.00 44.97 92 SER A C 1
ATOM 718 O O . SER A 1 92 ? 25.611 18.102 -24.743 1.00 44.97 92 SER A O 1
ATOM 720 N N . THR A 1 93 ? 27.717 18.333 -25.500 1.00 50.22 93 THR A N 1
ATOM 721 C CA . THR A 1 93 ? 28.364 18.841 -24.287 1.00 50.22 93 THR A CA 1
ATOM 722 C C . THR A 1 93 ? 27.657 20.074 -23.718 1.00 50.22 93 THR A C 1
ATOM 724 O O . THR A 1 93 ? 27.684 21.135 -24.340 1.00 50.22 93 THR A O 1
ATOM 727 N N . GLY A 1 94 ? 27.090 19.948 -22.518 1.00 46.94 94 GLY A N 1
ATOM 728 C CA . GLY A 1 94 ? 26.591 21.067 -21.718 1.00 46.94 94 GLY A CA 1
ATOM 729 C C . GLY A 1 94 ? 25.906 20.586 -20.438 1.00 46.94 94 GLY A C 1
ATOM 730 O O . GLY A 1 94 ? 24.897 19.900 -20.511 1.00 46.94 94 GLY A O 1
ATOM 731 N N . ASP A 1 95 ? 26.477 20.959 -19.294 1.00 38.00 95 ASP A N 1
ATOM 732 C CA . ASP A 1 95 ? 25.935 20.865 -17.930 1.00 38.00 95 ASP A CA 1
ATOM 733 C C . ASP A 1 95 ? 25.876 19.489 -17.249 1.00 38.00 95 ASP A C 1
ATOM 735 O O . ASP A 1 95 ? 24.841 18.867 -17.021 1.00 38.00 95 ASP A O 1
ATOM 739 N N . GLN A 1 96 ? 27.058 19.080 -16.786 1.00 52.19 96 GLN A N 1
ATOM 740 C CA . GLN A 1 96 ? 27.236 18.112 -15.710 1.00 52.19 96 GLN A CA 1
ATOM 741 C C . GLN A 1 96 ? 26.903 18.772 -14.360 1.00 52.19 96 GLN A C 1
ATOM 743 O O . GLN A 1 96 ? 27.775 19.383 -13.752 1.00 52.19 96 GLN A O 1
ATOM 748 N N . HIS A 1 97 ? 25.664 18.652 -13.880 1.00 46.00 97 HIS A N 1
ATOM 749 C CA . HIS A 1 97 ? 25.322 18.860 -12.465 1.00 46.00 97 HIS A CA 1
ATOM 750 C C . HIS A 1 97 ? 24.220 17.879 -12.042 1.00 46.00 97 HIS A C 1
ATOM 752 O O . HIS A 1 97 ? 23.042 18.105 -12.297 1.00 46.00 97 HIS A O 1
ATOM 758 N N . GLY A 1 98 ? 24.612 16.797 -11.366 1.00 41.31 98 GLY A N 1
ATOM 759 C CA . GLY A 1 98 ? 23.684 15.869 -10.715 1.00 41.31 98 GLY A CA 1
ATOM 760 C C . GLY A 1 98 ? 24.143 14.424 -10.835 1.00 41.31 98 GLY A C 1
ATOM 761 O O . GLY A 1 98 ? 23.782 13.733 -11.779 1.00 41.31 98 GLY A O 1
ATOM 762 N N . GLY A 1 99 ? 24.978 13.987 -9.892 1.00 47.81 99 GLY A N 1
ATOM 763 C CA . GLY A 1 99 ? 25.538 12.640 -9.865 1.00 47.81 99 GLY A CA 1
ATOM 764 C C . GLY A 1 99 ? 24.468 11.549 -9.794 1.00 47.81 99 GLY A C 1
ATOM 765 O O . GLY A 1 99 ? 23.746 11.438 -8.809 1.00 47.81 99 GLY A O 1
ATOM 766 N N . GLY A 1 100 ? 24.437 10.707 -10.819 1.00 45.38 100 GLY A N 1
ATOM 767 C CA . GLY A 1 100 ? 23.821 9.388 -10.807 1.00 45.38 100 GLY A CA 1
ATOM 768 C C . GLY A 1 100 ? 24.710 8.489 -11.651 1.00 45.38 100 GLY A C 1
ATOM 769 O O . GLY A 1 100 ? 24.699 8.592 -12.872 1.00 45.38 100 GLY A O 1
ATOM 770 N N . GLY A 1 101 ? 25.574 7.706 -11.003 1.00 48.72 101 GLY A N 1
ATOM 771 C CA . GLY A 1 101 ? 26.464 6.785 -11.703 1.00 48.72 101 GLY A CA 1
ATOM 772 C C . GLY A 1 101 ? 25.646 5.739 -12.452 1.00 48.72 101 GLY A C 1
ATOM 773 O O . GLY A 1 101 ? 24.727 5.155 -11.881 1.00 48.72 101 GLY A O 1
ATOM 774 N N . THR A 1 102 ? 25.982 5.512 -13.717 1.00 50.00 102 THR A N 1
ATOM 775 C CA . THR A 1 102 ? 25.447 4.423 -14.532 1.00 50.00 102 THR A CA 1
ATOM 776 C C . THR A 1 102 ? 25.817 3.090 -13.882 1.00 50.00 102 THR A C 1
ATOM 778 O O . THR A 1 102 ? 26.934 2.594 -14.015 1.00 50.00 102 THR A O 1
ATOM 781 N N . MET A 1 103 ? 24.887 2.505 -13.129 1.00 52.12 103 MET A N 1
ATOM 782 C CA . MET A 1 103 ? 24.980 1.106 -12.728 1.00 52.12 103 MET A CA 1
ATOM 783 C C . MET A 1 103 ? 24.359 0.271 -13.847 1.00 52.12 103 MET A C 1
ATOM 785 O O . MET A 1 103 ? 23.153 0.313 -14.065 1.00 52.12 103 MET A O 1
ATOM 789 N N . ASP A 1 104 ? 25.202 -0.481 -14.554 1.00 54.44 104 ASP A N 1
ATOM 790 C CA . ASP A 1 104 ? 24.784 -1.610 -15.396 1.00 54.44 104 ASP A CA 1
ATOM 791 C C . ASP A 1 104 ? 23.881 -1.274 -16.607 1.00 54.44 104 ASP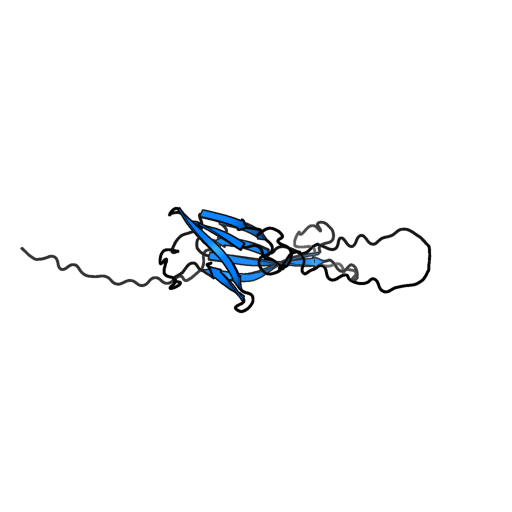 A C 1
ATOM 793 O O . ASP A 1 104 ? 22.975 -2.031 -16.937 1.00 54.44 104 ASP A O 1
ATOM 797 N N . GLY A 1 105 ? 24.113 -0.144 -17.289 1.00 58.00 105 GLY A N 1
ATOM 798 C CA . GLY A 1 105 ? 23.403 0.203 -18.539 1.00 58.00 105 GLY A CA 1
ATOM 799 C C . GLY A 1 105 ? 21.970 0.729 -18.363 1.00 58.00 105 GLY A C 1
ATOM 800 O O . GLY A 1 105 ? 21.250 0.913 -19.343 1.00 58.00 105 GLY A O 1
ATOM 801 N N . LEU A 1 106 ? 21.545 0.993 -17.124 1.00 60.31 106 LEU A N 1
ATOM 802 C CA . LEU A 1 106 ? 20.253 1.605 -16.821 1.00 60.31 106 LEU A CA 1
ATOM 803 C C . LEU A 1 106 ? 20.415 3.121 -16.645 1.00 60.31 106 LEU A C 1
ATOM 805 O O . LEU A 1 106 ? 21.128 3.574 -15.748 1.00 60.31 106 LEU A O 1
ATOM 809 N N . ALA A 1 107 ? 19.728 3.904 -17.482 1.00 65.81 107 ALA A N 1
ATOM 810 C CA . ALA A 1 107 ? 19.698 5.367 -17.411 1.00 65.81 107 ALA A CA 1
ATOM 811 C C . ALA A 1 107 ? 18.986 5.886 -16.151 1.00 65.81 107 ALA A C 1
ATOM 813 O O . ALA A 1 107 ? 19.242 7.004 -15.701 1.00 65.81 107 ALA A O 1
ATOM 814 N N . GLY A 1 108 ? 18.085 5.087 -15.569 1.00 75.81 108 GLY A N 1
ATOM 815 C CA . GLY A 1 108 ? 17.413 5.411 -14.314 1.00 75.81 108 GLY A CA 1
ATOM 816 C C . GLY A 1 108 ? 16.267 4.462 -13.968 1.00 75.81 108 GLY A C 1
ATOM 817 O O . GLY A 1 108 ? 15.929 3.554 -14.722 1.00 75.81 108 GLY A O 1
ATOM 818 N N . ALA A 1 109 ? 15.639 4.685 -12.815 1.00 83.25 109 ALA A N 1
ATOM 819 C CA . ALA A 1 109 ? 14.404 4.012 -12.425 1.00 83.25 109 ALA A CA 1
ATOM 820 C C . ALA A 1 109 ? 13.461 5.003 -11.736 1.00 83.25 109 ALA A C 1
ATOM 822 O O . ALA A 1 109 ? 13.907 5.897 -11.014 1.00 83.25 109 ALA A O 1
ATOM 823 N N . ARG A 1 110 ? 12.152 4.843 -11.944 1.00 88.31 110 ARG A N 1
ATOM 824 C CA . ARG A 1 110 ? 11.113 5.635 -11.277 1.00 88.31 110 ARG A CA 1
ATOM 825 C C . ARG A 1 110 ? 10.061 4.743 -10.638 1.00 88.31 110 ARG A C 1
ATOM 827 O O . ARG A 1 110 ? 9.749 3.669 -11.149 1.00 88.31 110 ARG A O 1
ATOM 834 N N . LEU A 1 111 ? 9.496 5.222 -9.537 1.00 91.62 111 LEU A N 1
ATOM 835 C CA . LEU A 1 111 ? 8.398 4.566 -8.842 1.00 91.62 111 LEU A CA 1
ATOM 836 C C . LEU A 1 111 ? 7.073 5.190 -9.266 1.00 91.62 111 LEU A C 1
ATOM 838 O O . LEU A 1 111 ? 6.935 6.412 -9.292 1.00 91.62 111 LEU A O 1
ATOM 842 N N . GLU A 1 112 ? 6.094 4.348 -9.571 1.00 92.31 112 GLU A N 1
ATOM 843 C CA . GLU A 1 112 ? 4.733 4.772 -9.884 1.00 92.31 112 GLU A CA 1
ATOM 844 C C . GLU A 1 112 ? 3.762 4.157 -8.888 1.00 92.31 112 GLU A C 1
ATOM 846 O O . GLU A 1 112 ? 3.685 2.936 -8.770 1.00 92.31 112 GLU A O 1
ATOM 851 N N . LEU A 1 113 ? 3.041 5.002 -8.150 1.00 90.25 113 LEU A N 1
ATOM 852 C CA . LEU A 1 113 ? 2.047 4.543 -7.186 1.00 90.25 113 LEU A CA 1
ATOM 853 C C . LEU A 1 113 ? 0.899 3.856 -7.933 1.00 90.25 113 LEU A C 1
ATOM 855 O O . LEU A 1 113 ? 0.239 4.484 -8.759 1.00 90.25 113 LEU A O 1
ATOM 859 N N . VAL A 1 114 ? 0.658 2.584 -7.626 1.00 88.56 114 VAL A N 1
ATOM 860 C CA . VAL A 1 114 ? -0.440 1.802 -8.210 1.00 88.56 114 VAL A CA 1
ATOM 861 C C . VAL A 1 114 ? -1.673 1.890 -7.342 1.00 88.56 114 VAL A C 1
ATOM 863 O O . VAL A 1 114 ? -2.744 2.268 -7.802 1.00 88.56 114 VAL A O 1
ATOM 866 N N . CYS A 1 115 ? -1.518 1.516 -6.077 1.00 87.44 115 CYS A N 1
ATOM 867 C CA . CYS A 1 115 ? -2.601 1.528 -5.121 1.00 87.44 115 CYS A CA 1
ATOM 868 C C . CYS A 1 115 ? -2.073 1.944 -3.756 1.00 87.44 115 CYS A C 1
ATOM 870 O O . CYS A 1 115 ? -0.922 1.696 -3.395 1.00 87.44 115 CYS A O 1
ATOM 872 N N . HIS A 1 116 ? -2.937 2.605 -2.999 1.00 86.56 116 HIS A N 1
ATOM 873 C CA . HIS A 1 116 ? -2.705 2.884 -1.598 1.00 86.56 116 HIS A CA 1
ATOM 874 C C . HIS A 1 116 ? -3.908 2.376 -0.816 1.00 86.56 116 HIS A C 1
ATOM 876 O O . HIS A 1 116 ? -5.052 2.539 -1.236 1.00 86.56 116 HIS A O 1
ATOM 882 N N . TYR A 1 117 ? -3.657 1.762 0.329 1.00 84.75 117 TYR A N 1
ATOM 883 C CA . TYR A 1 117 ? -4.690 1.294 1.231 1.00 84.75 117 TYR A CA 1
ATOM 884 C C . TYR A 1 117 ? -4.533 2.002 2.564 1.00 84.75 117 TYR A C 1
ATOM 886 O O . TYR A 1 117 ? -3.459 2.023 3.170 1.00 84.75 117 TYR A O 1
ATOM 894 N N . ARG A 1 118 ? -5.626 2.613 3.015 1.00 79.12 118 ARG A N 1
ATOM 895 C CA . ARG A 1 118 ? -5.678 3.280 4.310 1.00 79.12 118 ARG A CA 1
ATOM 896 C C . ARG A 1 118 ? -6.426 2.402 5.278 1.00 79.12 118 ARG A C 1
ATOM 898 O O . ARG A 1 118 ? -7.580 2.055 5.048 1.00 79.12 118 ARG A O 1
ATOM 905 N N . PHE A 1 119 ? -5.832 2.188 6.437 1.00 72.81 119 PHE A N 1
ATOM 906 C CA . PHE A 1 119 ? -6.500 1.500 7.535 1.00 72.81 119 PHE A CA 1
ATOM 907 C C . PHE A 1 119 ? -7.496 2.420 8.286 1.00 72.81 119 PHE A C 1
ATOM 909 O O . PHE A 1 119 ? -7.834 2.211 9.446 1.00 72.81 119 PHE A O 1
ATOM 916 N N . LEU A 1 120 ? -8.006 3.464 7.618 1.00 56.00 120 LEU A N 1
ATOM 917 C CA . LEU A 1 120 ? -8.916 4.459 8.182 1.00 56.00 120 LEU A CA 1
ATOM 918 C C . LEU A 1 120 ? -10.373 4.106 7.847 1.00 56.00 120 LEU A C 1
ATOM 920 O O . LEU A 1 120 ? -10.837 4.345 6.739 1.00 56.00 120 LEU A O 1
ATOM 924 N N . ASN A 1 121 ? -11.111 3.621 8.850 1.00 47.91 121 ASN A N 1
ATOM 925 C CA . ASN A 1 121 ? -12.582 3.562 8.879 1.00 47.91 121 ASN A CA 1
ATOM 926 C C . ASN A 1 121 ? -13.273 2.704 7.801 1.00 47.91 121 ASN A C 1
ATOM 928 O O . ASN A 1 121 ? -14.357 3.064 7.344 1.00 47.91 121 ASN A O 1
ATOM 932 N N . SER A 1 122 ? -12.715 1.549 7.427 1.00 44.19 122 SER A N 1
ATOM 933 C CA . SER A 1 122 ? -13.506 0.588 6.653 1.00 44.19 122 SER A CA 1
ATOM 934 C C . SER A 1 122 ? -14.489 -0.138 7.570 1.00 44.19 122 SER A C 1
ATOM 936 O O . SER A 1 122 ? -14.123 -0.692 8.606 1.00 44.19 122 SER A O 1
ATOM 938 N N . SER A 1 123 ? -15.760 -0.092 7.188 1.00 44.78 123 SER A N 1
ATOM 939 C CA . SER A 1 123 ? -16.933 -0.656 7.859 1.00 44.78 123 SER A CA 1
ATOM 940 C C . SER A 1 123 ? -16.987 -2.188 7.790 1.00 44.78 123 SER A C 1
ATOM 942 O O . SER A 1 123 ? -18.065 -2.777 7.766 1.00 44.78 123 SER A O 1
ATOM 944 N N . CYS A 1 124 ? -15.839 -2.858 7.732 1.00 41.25 124 CYS A N 1
ATOM 945 C CA . CYS A 1 124 ? -15.749 -4.297 7.888 1.00 41.25 124 CYS A CA 1
ATOM 946 C C . CYS A 1 124 ? -15.739 -4.638 9.385 1.00 41.25 124 CYS A C 1
ATOM 948 O O . CYS A 1 124 ? -15.112 -3.969 10.201 1.00 41.25 124 CYS A O 1
ATOM 950 N N . PHE A 1 125 ? -16.481 -5.687 9.727 1.00 40.03 125 PHE A N 1
ATOM 951 C CA . PHE A 1 125 ? -16.925 -6.147 11.051 1.00 40.03 125 PHE A CA 1
ATOM 952 C C . PHE A 1 125 ? -15.808 -6.436 12.095 1.00 40.03 125 PHE A C 1
ATOM 954 O O . PHE A 1 125 ? -16.087 -6.931 13.182 1.00 40.03 125 PHE A O 1
ATOM 961 N N . PHE A 1 126 ? -14.555 -6.080 11.793 1.00 43.16 126 PHE A N 1
ATOM 962 C CA . PHE A 1 126 ? -13.414 -5.959 12.702 1.00 43.16 126 PHE A CA 1
ATOM 963 C C . PHE A 1 126 ? -12.979 -4.486 12.784 1.00 43.16 126 PHE A C 1
ATOM 965 O O . PHE A 1 126 ? -11.931 -4.072 12.289 1.00 43.16 126 PHE A O 1
ATOM 972 N N . SER A 1 127 ? -13.815 -3.672 13.420 1.00 37.78 127 SER A N 1
ATOM 973 C CA . SER A 1 127 ? -13.625 -2.241 13.672 1.00 37.78 127 SER A CA 1
ATOM 974 C C . SER A 1 127 ? -12.472 -1.954 14.649 1.00 37.78 127 SER A C 1
ATOM 976 O O . SER A 1 127 ? -12.687 -1.486 15.766 1.00 37.78 127 SER A O 1
ATOM 978 N N . SER A 1 128 ? -11.232 -2.280 14.280 1.00 46.03 128 SER A N 1
ATOM 979 C CA . SER A 1 128 ? -10.028 -1.933 15.051 1.00 46.03 128 SER A CA 1
ATOM 980 C C . SER A 1 128 ? -8.736 -1.889 14.229 1.00 46.03 128 SER A C 1
ATOM 982 O O . SER A 1 128 ? -7.656 -1.919 14.813 1.00 46.03 128 SER A O 1
ATOM 984 N N . LEU A 1 129 ? -8.793 -1.756 12.902 1.00 52.09 129 LEU A N 1
ATOM 985 C CA . LEU A 1 129 ? -7.598 -1.463 12.092 1.00 52.09 129 LEU A CA 1
ATOM 986 C C . LEU A 1 129 ? -7.103 -0.008 12.273 1.00 52.09 129 LEU A C 1
ATOM 988 O O . LEU A 1 129 ? -6.457 0.558 11.410 1.00 52.09 129 LEU A O 1
ATOM 992 N N . HIS A 1 130 ? -7.357 0.610 13.427 1.00 58.06 130 HIS A N 1
ATOM 993 C CA . HIS A 1 130 ? -6.810 1.912 13.807 1.00 58.06 130 HIS A CA 1
ATOM 994 C C . HIS A 1 130 ? -5.408 1.742 14.420 1.00 58.06 130 HIS A C 1
ATOM 996 O O . HIS A 1 130 ? -5.141 2.215 15.522 1.00 58.06 130 HIS A O 1
ATOM 1002 N N . GLY A 1 131 ? -4.542 0.979 13.752 1.00 71.06 131 GLY A N 1
ATOM 1003 C CA . GLY A 1 131 ? -3.231 0.601 14.267 1.00 71.06 131 GLY A CA 1
ATOM 1004 C C . GLY A 1 131 ? -2.139 0.83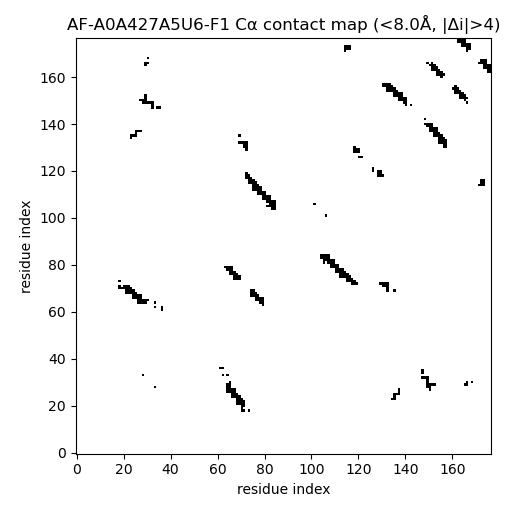7 13.238 1.00 71.06 131 GLY A C 1
ATOM 1005 O O . GLY A 1 131 ? -2.343 0.608 12.047 1.00 71.06 131 GLY A O 1
ATOM 1006 N N . ASN A 1 132 ? -0.978 1.279 13.711 1.00 83.69 132 ASN A N 1
ATOM 1007 C CA . ASN A 1 132 ? 0.223 1.302 12.889 1.00 83.69 132 ASN A CA 1
ATOM 1008 C C . ASN A 1 132 ? 0.644 -0.135 12.577 1.00 83.69 132 ASN A C 1
ATOM 1010 O O . ASN A 1 132 ? 0.508 -1.034 13.419 1.00 83.69 132 ASN A O 1
ATOM 1014 N N . VAL A 1 133 ? 1.149 -0.339 11.368 1.00 88.50 133 VAL A N 1
ATOM 1015 C CA . VAL A 1 133 ? 1.751 -1.609 10.975 1.00 88.50 133 VAL A CA 1
ATOM 1016 C C . VAL A 1 133 ? 3.012 -1.820 11.815 1.00 88.50 133 VAL A C 1
ATOM 1018 O O . VAL A 1 133 ? 3.817 -0.913 11.970 1.00 88.50 133 VAL A O 1
ATOM 1021 N N . GLN A 1 134 ? 3.155 -3.010 12.396 1.00 90.81 134 GLN A N 1
ATOM 1022 C CA . GLN A 1 134 ? 4.339 -3.416 13.168 1.00 90.81 134 GLN A CA 1
ATOM 1023 C C . GLN A 1 134 ? 5.241 -4.366 12.377 1.00 90.81 134 GLN A C 1
ATOM 1025 O O . GLN A 1 134 ? 6.433 -4.488 12.652 1.00 90.81 134 GLN A O 1
ATOM 1030 N N . SER A 1 135 ? 4.657 -5.107 11.434 1.00 91.12 135 SER A N 1
ATOM 1031 C CA . SER A 1 135 ? 5.398 -5.998 10.551 1.00 91.12 135 SER A CA 1
ATOM 1032 C C . SER A 1 135 ? 4.659 -6.191 9.231 1.00 91.12 135 SER A C 1
ATOM 1034 O O . SER A 1 135 ? 3.425 -6.220 9.191 1.00 91.12 135 SER A O 1
ATOM 1036 N N . LEU A 1 136 ? 5.441 -6.342 8.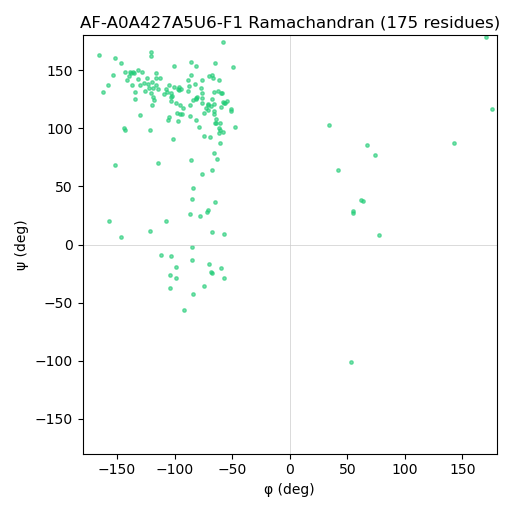166 1.00 93.25 136 LEU A N 1
ATOM 1037 C CA . LEU A 1 136 ? 5.016 -6.553 6.788 1.00 93.25 136 LEU A CA 1
ATOM 1038 C C . LEU A 1 136 ? 5.709 -7.812 6.261 1.00 93.25 136 LEU A C 1
ATOM 1040 O O . LEU A 1 136 ? 6.926 -7.946 6.385 1.00 93.25 136 LEU A O 1
ATOM 1044 N N . ALA A 1 137 ? 4.946 -8.701 5.634 1.00 94.56 137 ALA A N 1
ATOM 1045 C CA . ALA A 1 137 ? 5.469 -9.863 4.932 1.00 94.56 137 ALA A CA 1
ATOM 1046 C C . ALA A 1 137 ? 4.723 -10.079 3.613 1.00 94.56 137 ALA A C 1
ATOM 1048 O O . ALA A 1 137 ? 3.529 -9.800 3.505 1.00 94.56 137 ALA A O 1
ATOM 1049 N N . ILE A 1 138 ? 5.429 -10.604 2.616 1.00 93.56 138 ILE A N 1
ATOM 1050 C CA . ILE A 1 138 ? 4.846 -11.021 1.340 1.00 93.56 138 ILE A CA 1
ATOM 1051 C C . ILE A 1 138 ? 4.710 -12.540 1.360 1.00 93.56 138 ILE A C 1
ATOM 1053 O O . ILE A 1 138 ? 5.662 -13.253 1.679 1.00 93.56 138 ILE A O 1
ATOM 1057 N N . LEU A 1 139 ? 3.511 -13.025 1.056 1.00 90.25 139 LEU A N 1
ATOM 1058 C CA . LEU A 1 139 ? 3.185 -14.440 0.994 1.00 90.25 139 LEU A CA 1
ATOM 1059 C C . LEU A 1 139 ? 3.063 -14.856 -0.466 1.00 90.25 139 LEU A C 1
ATOM 1061 O O . LEU A 1 139 ? 2.066 -14.560 -1.126 1.00 90.25 139 LEU A O 1
ATOM 1065 N N . SER A 1 140 ? 4.058 -15.591 -0.944 1.00 84.31 140 SER A N 1
ATOM 1066 C CA . SER A 1 140 ? 3.971 -16.270 -2.230 1.00 84.31 140 SER A CA 1
ATOM 1067 C C . SER A 1 140 ? 3.196 -17.567 -2.056 1.00 84.31 140 SER A C 1
ATOM 1069 O O . SER A 1 140 ? 3.665 -18.526 -1.441 1.00 84.31 140 SER A O 1
ATOM 1071 N N . LEU A 1 141 ? 1.967 -17.589 -2.564 1.00 70.12 141 LEU A N 1
ATOM 1072 C CA . LEU A 1 141 ? 1.156 -18.797 -2.597 1.00 70.12 141 LEU A CA 1
ATOM 1073 C C . LEU A 1 141 ? 1.766 -19.743 -3.638 1.00 70.12 141 LEU A C 1
ATOM 1075 O O . LEU A 1 141 ? 1.825 -19.401 -4.816 1.00 70.12 141 LEU A O 1
ATOM 1079 N N . GLY A 1 142 ? 2.250 -20.901 -3.180 1.00 57.91 142 GLY A N 1
ATOM 1080 C CA . GLY A 1 142 ? 2.979 -21.873 -3.996 1.00 57.91 142 GLY A CA 1
ATOM 1081 C C . GLY A 1 142 ? 2.292 -22.235 -5.318 1.00 57.91 142 GLY A C 1
ATOM 1082 O O . GLY A 1 142 ? 1.069 -22.151 -5.451 1.00 57.91 142 GLY A O 1
ATOM 1083 N N . VAL A 1 143 ? 3.135 -22.629 -6.276 1.00 53.75 143 VAL A N 1
ATOM 1084 C CA . VAL A 1 143 ? 2.816 -23.045 -7.648 1.00 53.75 143 VAL A CA 1
ATOM 1085 C C . VAL A 1 143 ? 1.904 -24.273 -7.616 1.00 53.75 143 VAL A C 1
ATOM 1087 O O . VAL A 1 143 ? 2.383 -25.400 -7.627 1.00 53.75 143 VAL A O 1
ATOM 1090 N N . ASP A 1 144 ? 0.595 -24.052 -7.536 1.00 50.44 144 ASP A N 1
ATOM 1091 C CA . ASP A 1 144 ? -0.405 -25.074 -7.838 1.00 50.44 144 ASP A CA 1
ATOM 1092 C C . ASP A 1 144 ? -0.960 -24.827 -9.248 1.00 50.44 144 ASP A C 1
ATOM 1094 O O . ASP A 1 144 ? -1.262 -23.698 -9.650 1.00 50.44 144 ASP A O 1
ATOM 1098 N N . ASP A 1 145 ? -1.062 -25.922 -9.989 1.00 51.75 145 ASP A N 1
ATOM 1099 C CA . ASP A 1 145 ? -0.736 -26.106 -11.411 1.00 51.75 145 ASP A CA 1
ATOM 1100 C C . ASP A 1 145 ? -1.605 -25.376 -12.461 1.00 51.75 145 ASP A C 1
ATOM 1102 O O . ASP A 1 145 ? -1.483 -25.646 -13.648 1.00 51.75 145 ASP A O 1
ATOM 1106 N N . HIS A 1 146 ? -2.486 -24.434 -12.108 1.00 47.47 146 HIS A N 1
ATOM 1107 C CA . HIS A 1 146 ? -3.403 -23.855 -13.111 1.00 47.47 146 HIS A CA 1
ATOM 1108 C C . HIS A 1 146 ? -3.788 -22.385 -12.945 1.00 47.47 146 HIS A C 1
ATOM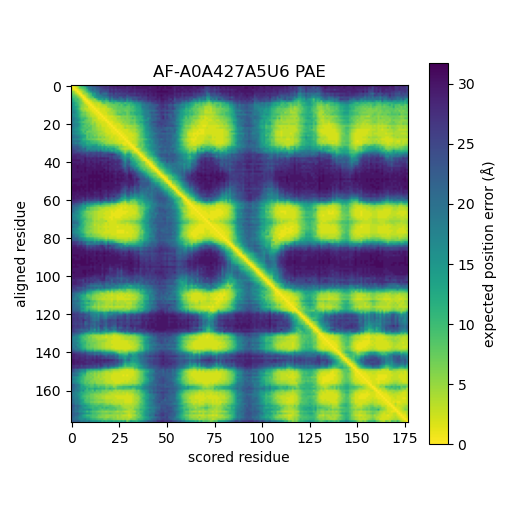 1110 O O . HIS A 1 146 ? -4.618 -21.900 -13.716 1.00 47.47 146 HIS A O 1
ATOM 1116 N N . ASN A 1 147 ? -3.211 -21.637 -12.000 1.00 50.50 147 ASN A N 1
ATOM 1117 C CA . ASN A 1 147 ? -3.583 -20.231 -11.851 1.00 50.50 147 ASN A CA 1
ATOM 1118 C C . ASN A 1 147 ? -2.365 -19.326 -11.691 1.00 50.50 147 ASN A C 1
ATOM 1120 O O . ASN A 1 147 ? -1.488 -19.595 -10.876 1.00 50.50 147 ASN A O 1
ATOM 1124 N N . LYS A 1 148 ? -2.337 -18.238 -12.467 1.00 60.06 148 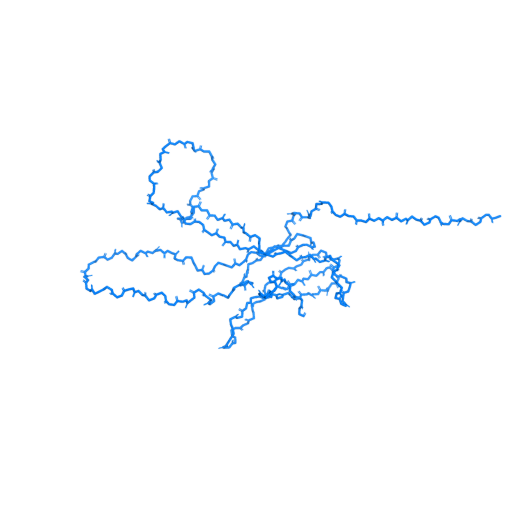LYS A N 1
ATOM 1125 C CA . LYS A 1 148 ? -1.359 -17.142 -12.410 1.00 60.06 148 LYS A CA 1
ATOM 1126 C C . LYS A 1 148 ? -1.461 -16.442 -11.054 1.00 60.06 148 LYS A C 1
ATOM 1128 O O . LYS A 1 148 ? -2.082 -15.389 -10.923 1.00 60.06 148 LYS A O 1
ATOM 1133 N N . ARG A 1 149 ? -0.963 -17.091 -10.006 1.00 70.88 149 ARG A N 1
ATOM 1134 C CA . ARG A 1 149 ? -1.214 -16.684 -8.628 1.00 70.88 149 ARG A CA 1
ATOM 1135 C C . ARG A 1 149 ? -0.266 -15.544 -8.271 1.00 70.88 149 ARG A C 1
ATOM 1137 O O . ARG A 1 149 ? 0.938 -15.637 -8.495 1.00 70.88 149 ARG A O 1
ATOM 1144 N N . ARG A 1 150 ? -0.851 -14.447 -7.799 1.00 84.50 150 ARG A N 1
ATOM 1145 C CA . ARG A 1 150 ? -0.152 -13.253 -7.318 1.00 84.50 150 ARG A CA 1
ATOM 1146 C C . ARG A 1 150 ? 0.220 -13.438 -5.855 1.00 84.50 150 ARG A C 1
ATOM 1148 O O . ARG A 1 150 ? -0.413 -14.226 -5.148 1.00 84.50 150 ARG A O 1
ATOM 1155 N N . ASP A 1 151 ? 1.227 -12.700 -5.418 1.00 89.81 151 ASP A N 1
ATOM 1156 C CA . ASP A 1 151 ? 1.612 -12.665 -4.017 1.00 89.81 151 ASP A CA 1
ATOM 1157 C C . ASP A 1 151 ? 0.548 -11.924 -3.189 1.00 89.81 151 ASP A C 1
ATOM 1159 O O . ASP A 1 151 ? -0.069 -10.954 -3.641 1.00 89.81 151 ASP A O 1
ATOM 1163 N N . SER A 1 152 ? 0.338 -12.374 -1.954 1.00 90.44 152 SER A N 1
ATOM 1164 C CA . SER A 1 152 ? -0.523 -11.705 -0.974 1.00 90.44 152 SER A CA 1
ATOM 1165 C C . SER A 1 152 ? 0.316 -10.907 0.020 1.00 90.44 152 SER A C 1
ATOM 1167 O O . SER A 1 152 ? 1.463 -11.250 0.306 1.00 90.44 152 SER A O 1
ATOM 1169 N N . ILE A 1 153 ? -0.259 -9.855 0.596 1.00 91.69 153 ILE A N 1
ATOM 1170 C CA . ILE A 1 153 ? 0.413 -9.019 1.596 1.00 91.69 153 ILE A CA 1
ATOM 1171 C C . ILE A 1 153 ? -0.122 -9.396 2.973 1.00 91.69 153 ILE A C 1
ATOM 1173 O O . ILE A 1 153 ? -1.322 -9.311 3.212 1.00 91.69 153 ILE A O 1
ATOM 1177 N N . MET A 1 154 ? 0.756 -9.779 3.893 1.00 92.12 154 MET A N 1
ATOM 1178 C CA . MET A 1 154 ? 0.411 -10.033 5.286 1.00 92.12 154 MET A CA 1
ATOM 1179 C C . MET A 1 154 ? 0.931 -8.905 6.172 1.00 92.12 154 MET A C 1
ATOM 1181 O O . MET A 1 154 ? 2.095 -8.514 6.095 1.00 92.12 154 MET A O 1
ATOM 1185 N N . LEU A 1 155 ? 0.056 -8.401 7.034 1.00 90.44 155 LEU A N 1
ATOM 1186 C CA . LEU A 1 155 ? 0.339 -7.312 7.959 1.00 90.44 155 LEU A CA 1
ATOM 1187 C C . LEU A 1 155 ? 0.066 -7.759 9.384 1.00 90.44 155 LEU A C 1
ATOM 1189 O O . LEU A 1 155 ? -0.961 -8.388 9.646 1.00 90.44 155 LEU A O 1
ATOM 1193 N N . ALA A 1 156 ? 0.955 -7.384 10.297 1.00 89.56 156 ALA A N 1
ATOM 1194 C CA . ALA A 1 156 ? 0.759 -7.547 11.728 1.00 89.56 156 ALA A CA 1
ATOM 1195 C C . ALA A 1 156 ? 0.701 -6.184 12.424 1.00 89.56 156 ALA A C 1
ATOM 1197 O O . ALA A 1 156 ? 1.429 -5.253 12.073 1.00 89.56 156 ALA A O 1
ATOM 1198 N N . PHE A 1 157 ? -0.153 -6.089 13.440 1.00 86.56 157 PHE A N 1
ATOM 1199 C CA . PHE A 1 157 ? -0.402 -4.875 14.216 1.00 86.56 157 PHE A CA 1
ATOM 1200 C C . PHE A 1 157 ? -0.086 -5.100 15.698 1.00 86.56 157 PHE A C 1
ATOM 1202 O O . PHE A 1 157 ? 0.010 -6.235 16.167 1.00 86.56 157 PHE A O 1
ATOM 1209 N N . GLN A 1 158 ? 0.019 -4.006 16.453 1.00 82.19 158 GLN A N 1
ATOM 1210 C CA . GLN A 1 158 ? 0.431 -4.011 17.863 1.00 82.19 158 GLN A CA 1
ATOM 1211 C C . GLN A 1 158 ? -0.444 -4.885 18.784 1.00 82.19 158 GLN A C 1
ATOM 1213 O O . GLN A 1 158 ? 0.064 -5.459 19.742 1.00 82.19 158 GLN A O 1
ATOM 1218 N N . ASP A 1 159 ? -1.727 -5.066 18.463 1.00 77.69 159 ASP A N 1
ATOM 1219 C CA . ASP A 1 159 ? -2.676 -5.852 19.268 1.00 77.69 159 ASP A CA 1
ATOM 1220 C C . ASP A 1 159 ? -2.679 -7.358 18.933 1.00 77.69 159 ASP A C 1
ATOM 1222 O O . ASP A 1 159 ? -3.710 -8.018 19.069 1.00 77.69 159 ASP A O 1
ATOM 1226 N N . ALA A 1 160 ? -1.570 -7.900 18.413 1.00 78.56 160 ALA A N 1
ATOM 1227 C CA . ALA A 1 160 ? -1.486 -9.275 17.898 1.00 78.56 160 ALA A CA 1
ATOM 1228 C C . ALA A 1 160 ? -2.539 -9.595 16.814 1.00 78.56 160 ALA A C 1
ATOM 1230 O O . ALA A 1 160 ? -2.953 -10.741 16.630 1.00 78.56 160 ALA A O 1
ATOM 1231 N N . LYS A 1 161 ? -2.980 -8.567 16.082 1.00 82.94 161 LYS A N 1
ATOM 1232 C CA . LYS A 1 161 ? -3.898 -8.706 14.949 1.00 82.94 161 LYS A CA 1
ATOM 1233 C C . LYS A 1 161 ? -3.092 -8.938 13.682 1.00 82.94 161 LYS A C 1
ATOM 1235 O O . LYS A 1 161 ? -2.049 -8.313 13.493 1.00 82.94 161 LYS A O 1
ATOM 1240 N N . ILE A 1 162 ? -3.610 -9.799 12.814 1.00 86.62 162 ILE A N 1
ATOM 1241 C CA . ILE A 1 162 ? -3.028 -10.098 11.507 1.00 86.62 162 ILE A CA 1
ATOM 1242 C C . ILE A 1 162 ? -4.092 -9.837 10.444 1.00 86.62 162 ILE A C 1
ATOM 1244 O O . ILE A 1 162 ? -5.281 -10.067 10.667 1.00 86.62 162 ILE A O 1
ATOM 1248 N N . THR A 1 163 ? -3.684 -9.323 9.292 1.00 86.06 163 THR A N 1
ATOM 1249 C CA . THR A 1 163 ? -4.560 -9.134 8.133 1.00 86.06 163 THR A CA 1
ATOM 1250 C C . THR A 1 163 ? -3.826 -9.560 6.878 1.00 86.06 163 THR A C 1
ATOM 1252 O O . THR A 1 163 ? -2.652 -9.236 6.709 1.00 86.06 163 THR A O 1
ATOM 1255 N N . VAL A 1 164 ? -4.526 -10.276 6.002 1.00 89.00 164 VAL A N 1
ATOM 1256 C CA . VAL A 1 164 ? -4.023 -10.649 4.682 1.00 89.00 164 VAL A CA 1
ATOM 1257 C C . VAL A 1 164 ? -4.793 -9.856 3.635 1.00 89.00 164 VAL A C 1
ATOM 1259 O O . VAL A 1 164 ? -6.024 -9.795 3.664 1.00 89.00 164 VAL A O 1
ATOM 1262 N N . LEU A 1 165 ? -4.055 -9.211 2.741 1.00 88.62 165 LEU A N 1
ATOM 1263 C CA . LEU A 1 165 ? -4.572 -8.405 1.650 1.00 88.62 165 LEU A CA 1
ATOM 1264 C C . LEU A 1 165 ? -4.217 -9.061 0.319 1.00 88.62 165 LEU A C 1
ATOM 1266 O O . LEU A 1 165 ? -3.073 -9.460 0.088 1.00 88.62 165 LEU A O 1
ATOM 1270 N N . GLU A 1 166 ? -5.201 -9.131 -0.565 1.00 88.31 166 GLU A N 1
ATOM 1271 C CA . GLU A 1 166 ? -5.044 -9.555 -1.952 1.00 88.31 166 GLU A CA 1
ATOM 1272 C C . GLU A 1 166 ? -5.396 -8.393 -2.884 1.00 88.31 166 GLU A C 1
ATOM 1274 O O . GLU A 1 166 ? -6.257 -7.565 -2.573 1.00 88.31 166 GLU A O 1
ATOM 1279 N N . TYR A 1 167 ? -4.723 -8.326 -4.030 1.00 87.50 167 TYR A N 1
ATOM 1280 C CA . TYR A 1 167 ? -5.016 -7.334 -5.057 1.00 87.50 167 TYR A CA 1
ATOM 1281 C C . TYR A 1 167 ? -6.168 -7.794 -5.956 1.00 87.50 167 TYR A C 1
ATOM 1283 O O . TYR A 1 167 ? -6.114 -8.880 -6.551 1.00 87.50 167 TYR A O 1
ATOM 1291 N N . ASP A 1 168 ? -7.202 -6.957 -6.051 1.00 85.06 168 ASP A N 1
ATOM 1292 C CA . ASP A 1 168 ? -8.357 -7.153 -6.923 1.00 85.06 168 ASP A CA 1
ATOM 1293 C C . ASP A 1 168 ? -8.173 -6.341 -8.213 1.00 85.06 168 ASP A C 1
ATOM 1295 O O . ASP A 1 168 ? -8.182 -5.109 -8.195 1.00 85.06 168 ASP A O 1
ATOM 1299 N N . ASP A 1 169 ? -8.016 -7.030 -9.346 1.00 81.44 169 ASP A N 1
ATOM 1300 C CA . ASP A 1 169 ? -7.809 -6.373 -10.644 1.00 81.44 169 ASP A CA 1
ATOM 1301 C C . ASP A 1 169 ? -9.051 -5.618 -11.119 1.00 81.44 169 ASP A C 1
ATOM 1303 O O . ASP A 1 169 ? -8.940 -4.711 -11.936 1.00 81.44 169 ASP A O 1
ATOM 1307 N N . SER A 1 170 ? -10.240 -6.005 -10.646 1.00 83.38 170 SER A N 1
ATOM 1308 C CA . SER A 1 170 ? -11.494 -5.416 -11.119 1.00 83.38 170 SER A CA 1
ATOM 1309 C C . SER A 1 170 ? -11.718 -4.010 -10.566 1.00 83.38 170 SER A C 1
ATOM 1311 O O . SER A 1 170 ? -12.240 -3.144 -11.267 1.00 83.38 170 SER A O 1
ATOM 1313 N N . SER A 1 171 ? -11.303 -3.778 -9.320 1.00 81.38 171 SER A N 1
ATOM 1314 C CA . SER A 1 171 ? -11.399 -2.481 -8.649 1.00 81.38 171 SER A CA 1
ATOM 1315 C C . SER A 1 171 ? -10.069 -1.733 -8.592 1.00 81.38 171 SER A C 1
ATOM 1317 O O . SER A 1 171 ? -10.062 -0.563 -8.225 1.00 81.38 171 SER A O 1
ATOM 1319 N N . HIS A 1 172 ? -8.956 -2.384 -8.951 1.00 82.06 172 HIS A N 1
ATOM 1320 C CA . HIS A 1 172 ? -7.594 -1.888 -8.739 1.00 82.06 172 HIS A CA 1
ATOM 1321 C C . HIS A 1 172 ? -7.295 -1.525 -7.271 1.00 82.06 172 HIS A C 1
ATOM 1323 O O . HIS A 1 172 ? -6.448 -0.676 -6.985 1.00 82.06 172 HIS A O 1
ATOM 1329 N N . GLU A 1 173 ? -7.963 -2.196 -6.329 1.00 83.38 173 GLU A N 1
ATOM 1330 C CA . GLU A 1 173 ? -7.846 -1.963 -4.889 1.00 83.38 173 GLU A CA 1
ATOM 1331 C C . GLU A 1 173 ? -7.376 -3.219 -4.141 1.00 83.38 173 GLU A C 1
ATOM 1333 O O . GLU A 1 173 ? -7.438 -4.346 -4.636 1.00 83.38 173 GLU A O 1
ATOM 1338 N N . LEU A 1 174 ? -6.898 -3.019 -2.910 1.00 84.94 174 LEU A N 1
ATOM 1339 C CA . LEU A 1 174 ? -6.545 -4.108 -2.003 1.00 84.94 174 LEU A CA 1
ATOM 1340 C C . LEU A 1 174 ? -7.766 -4.528 -1.188 1.00 84.94 174 LEU A C 1
ATOM 1342 O O . LEU A 1 174 ? -8.451 -3.692 -0.596 1.00 84.94 174 LEU A O 1
ATOM 1346 N N . ARG A 1 175 ? -8.013 -5.836 -1.121 1.00 82.25 175 ARG A N 1
ATOM 1347 C CA . ARG A 1 175 ? -9.132 -6.420 -0.381 1.00 82.25 175 ARG A CA 1
ATOM 1348 C C . ARG A 1 175 ? -8.641 -7.356 0.705 1.00 82.25 175 ARG A C 1
ATOM 1350 O O . ARG A 1 175 ? -7.714 -8.133 0.503 1.00 82.25 175 ARG A O 1
ATOM 1357 N N . THR A 1 176 ? -9.302 -7.294 1.854 1.00 82.12 176 THR A N 1
ATOM 1358 C CA . THR A 1 176 ? -9.099 -8.251 2.942 1.00 82.12 176 THR A CA 1
ATOM 1359 C C . THR A 1 176 ? -9.813 -9.562 2.629 1.00 82.12 176 THR A C 1
ATOM 1361 O O . THR A 1 176 ? -10.973 -9.542 2.204 1.00 82.12 176 THR A O 1
ATOM 1364 N N . ARG A 1 177 ? -9.118 -10.678 2.847 1.00 64.88 177 ARG A N 1
ATOM 1365 C CA . ARG A 1 177 ? -9.682 -12.033 2.839 1.00 64.88 177 ARG A CA 1
ATOM 1366 C C . ARG A 1 177 ? -9.923 -12.548 4.250 1.00 64.88 177 ARG A C 1
ATOM 1368 O O . ARG A 1 177 ? -9.195 -12.110 5.169 1.00 64.88 177 ARG A O 1
#

Radius of gyration: 24.7 Å; Cα contacts (8 Å, |Δi|>4): 245; chains: 1; bounding box: 54×49×91 Å

Foldseek 3Di:
DDDPDDDDDDDDDDDPDDQPDWDDKDWWQAQFFLCPPPPPPPPPDDDDDDDDDDPPPPVVDRDGTWMWTFGFQKIWIKDKAWAFDPPPDDDDDDDDDDDDDDDPRTPDIDIDTQEMDGLPDDPPPPPPSPFTFPDKDWADDDCDDDDSDTIWIWTAGPVRDIWIWHQDPVVSYIDTD

Sequence (177 aa):
KNPRRANMSYAAFKMMHWPTGIEHCASGFITHSPSDSSSPQIPPAQADDLDSSEWSTQRRVGPVPNLVVTAANVLEVYLVRIQEDDDRIPRSTGDQHGGGGTMDGLAGARLELVCHYRFLNSSCFFSSLHGNVQSLAILSLGVDDHNKRRDSIMLAFQDAKITVLEYDDSSHELRTR

Organism: Ensete ventricosum (NCBI:txid4639)

Mean predicted aligned error: 15.35 Å